Protein AF-A0A9K3L3H9-F1 (afdb_monomer)

InterPro domains:
  IPR005804 Fatty acid desaturase domain [PF00487] (6-100)

pLDDT: mean 76.24, std 20.35, range [29.48, 96.06]

Solvent-accessible surface area (backbone atoms only — not comparable to full-atom values): 11313 Å² total; per-residue (Å²): 134,70,62,64,64,52,50,51,51,51,52,52,52,50,51,53,50,51,52,55,49,47,59,56,49,14,58,31,50,51,64,84,74,80,48,81,93,67,70,60,86,66,92,68,82,86,37,77,63,54,52,54,76,32,29,26,18,49,34,67,33,74,89,47,58,74,57,24,54,81,60,53,36,58,31,45,34,48,44,36,72,78,40,70,85,56,53,50,93,48,34,64,70,48,33,47,70,75,41,60,50,56,51,60,50,46,57,58,67,72,77,64,91,70,89,78,71,74,87,82,61,72,64,45,84,42,58,41,52,45,67,39,50,51,53,15,50,69,71,24,61,64,51,29,70,73,48,78,67,27,47,47,71,53,60,79,87,45,83,62,31,27,65,56,28,40,18,46,48,51,58,55,103,84,45,81,51,73,66,78,79,54,88,79,62,79,74,80,65,95,125

Sequence (191 aa):
MWHHNALFWQLVCGAMMLHILAFGDAFHHTYEAVFPQNYTPGPGNRTAQYEEENTYSNLISISFPRLNLLNLNFGYHNAHHKRPMVPWYRLPSYHDKLYPTSNVIRSKVEGSADSHITLAEYACPQILSLKDIFASWHRHRLRRVLEEDYGEVHPLEAIDRARDFVGTLGASFLTVQQARIDILTWKFMGL

Foldseek 3Di:
DVVVVVVVVVVVVVVVLVVVCQLLQQQFFQDQQADPVRDDPPPDDCDPVVVQLGGAQAQQDLQCNVVCCVNLQVSLPSLCVVPVPDGSVCSVVSSCVVCVQSVVVNVCSVDDPDPPPDPQRPPGQRYDYPVLSVQLCVVQVPVQLPDSGQFAFADPPDDSRCNGRNGHRDPDDPDRPSPPPPVPPPPPPPD

Secondary structure (DSSP, 8-state):
--HHHHHHHHHHHHHHHHHHHHHHHTTSB------GGG-PPPSS---HHHHHHTB-EEES-SSSGGGGGGGTTTT-HHHHHH-TTS-GGGHHHHHHHH-TTHHHHHHHHTT-------S-----TTEEEHHHHHHHHHHTTTHHHH-S----PPPTTSTTTTTT----S---TT--------TT-TTSS--

Structure (mmCIF, N/CA/C/O backbone):
data_AF-A0A9K3L3H9-F1
#
_entry.id   AF-A0A9K3L3H9-F1
#
loop_
_atom_site.group_PDB
_atom_site.id
_atom_site.type_symbol
_atom_site.label_atom_id
_atom_site.label_alt_id
_atom_site.label_comp_id
_atom_site.label_asym_id
_atom_site.label_entity_id
_atom_site.label_seq_id
_atom_site.pdbx_PDB_ins_code
_atom_site.Cartn_x
_atom_site.Cartn_y
_atom_site.Cartn_z
_atom_site.occupancy
_atom_site.B_iso_or_equiv
_atom_site.auth_seq_id
_atom_site.auth_comp_id
_atom_site.auth_asym_id
_atom_site.auth_atom_id
_atom_site.pdbx_PDB_model_num
ATOM 1 N N . MET A 1 1 ? 22.751 -6.304 34.964 1.00 56.22 1 MET A N 1
ATOM 2 C CA . MET A 1 1 ? 22.332 -7.461 34.135 1.00 56.22 1 MET A CA 1
ATOM 3 C C . MET A 1 1 ? 21.034 -7.213 33.343 1.00 56.22 1 MET A C 1
ATOM 5 O O . MET A 1 1 ? 20.512 -8.149 32.772 1.00 56.22 1 MET A O 1
ATOM 9 N N . TRP A 1 2 ? 20.537 -5.977 33.198 1.00 60.53 2 TRP A N 1
ATOM 10 C CA . TRP A 1 2 ? 19.278 -5.694 32.477 1.00 60.53 2 TRP A CA 1
ATOM 11 C C . TRP A 1 2 ? 19.439 -5.490 30.957 1.00 60.53 2 TRP A C 1
ATOM 13 O O . TRP A 1 2 ? 18.457 -5.394 30.230 1.00 60.53 2 TRP A O 1
ATOM 23 N N . HIS A 1 3 ? 20.679 -5.449 30.458 1.00 75.56 3 HIS A N 1
ATOM 24 C CA . HIS A 1 3 ? 20.980 -5.047 29.080 1.00 75.56 3 HIS A CA 1
ATOM 25 C C . HIS A 1 3 ? 20.798 -6.160 28.036 1.00 75.56 3 HIS A C 1
ATOM 27 O O . HIS A 1 3 ? 20.443 -5.855 26.905 1.00 75.56 3 HIS A O 1
ATOM 33 N N . HIS A 1 4 ? 20.988 -7.439 28.387 1.00 84.12 4 HIS A N 1
ATOM 34 C CA . HIS A 1 4 ? 20.842 -8.541 27.421 1.00 84.12 4 HIS A CA 1
ATOM 35 C C . HIS A 1 4 ? 19.371 -8.827 27.089 1.00 84.12 4 HIS A C 1
ATOM 37 O O . HIS A 1 4 ? 19.038 -9.003 25.922 1.00 84.12 4 HIS A O 1
ATOM 43 N N . ASN A 1 5 ? 18.480 -8.778 28.086 1.00 89.31 5 ASN A N 1
ATOM 44 C CA . ASN A 1 5 ? 17.036 -8.907 27.864 1.00 89.31 5 ASN A CA 1
ATOM 45 C C . ASN A 1 5 ? 16.487 -7.726 27.052 1.00 89.31 5 ASN A C 1
ATOM 47 O O . ASN A 1 5 ? 15.695 -7.927 26.137 1.00 89.31 5 ASN A O 1
ATOM 51 N N . ALA A 1 6 ? 16.938 -6.501 27.349 1.00 91.69 6 ALA A N 1
ATOM 52 C CA . ALA A 1 6 ? 16.553 -5.317 26.584 1.00 91.69 6 ALA A CA 1
ATOM 53 C C . ALA A 1 6 ? 17.036 -5.394 25.126 1.00 91.69 6 ALA A C 1
ATOM 55 O O . ALA A 1 6 ? 16.256 -5.135 24.214 1.00 91.69 6 ALA A O 1
ATOM 56 N N . LEU A 1 7 ? 18.289 -5.808 24.897 1.00 93.00 7 LEU A N 1
ATOM 57 C CA . LEU A 1 7 ? 18.829 -6.004 23.551 1.00 93.00 7 LEU A CA 1
ATOM 58 C C . LEU A 1 7 ? 18.054 -7.080 22.784 1.00 93.00 7 LEU A C 1
ATOM 60 O O . LEU A 1 7 ? 17.692 -6.859 21.633 1.00 93.00 7 LEU A O 1
ATOM 64 N N . PHE A 1 8 ? 17.758 -8.215 23.421 1.00 94.31 8 PHE A N 1
ATOM 65 C CA . PHE A 1 8 ? 16.966 -9.279 22.809 1.00 94.31 8 PHE A CA 1
ATOM 66 C C . PHE A 1 8 ? 15.602 -8.762 22.331 1.00 94.31 8 PHE A C 1
ATOM 68 O O . PHE A 1 8 ? 15.268 -8.913 21.157 1.00 94.31 8 PHE A O 1
ATOM 75 N N . TRP A 1 9 ? 14.845 -8.084 23.199 1.00 95.25 9 TRP A N 1
ATOM 76 C CA . TRP A 1 9 ? 13.539 -7.540 22.820 1.00 95.25 9 TRP A CA 1
ATOM 77 C C . TRP A 1 9 ? 13.635 -6.428 21.776 1.00 95.25 9 TRP A C 1
ATOM 79 O O . TRP A 1 9 ? 12.788 -6.363 20.889 1.00 95.25 9 TRP A O 1
ATOM 89 N N . GLN A 1 10 ? 14.683 -5.604 21.814 1.00 95.06 10 GLN A N 1
ATOM 90 C CA . GLN A 1 10 ? 14.935 -4.608 20.774 1.00 95.06 10 GLN A CA 1
ATOM 91 C C . GLN A 1 10 ? 15.147 -5.266 19.402 1.00 95.06 10 GLN A C 1
ATOM 93 O O . GLN A 1 10 ? 14.606 -4.783 18.407 1.00 95.06 10 GLN A O 1
ATOM 98 N N . LEU A 1 11 ? 15.896 -6.371 19.344 1.00 95.38 11 LEU A N 1
ATOM 99 C CA . LEU A 1 11 ? 16.122 -7.124 18.109 1.00 95.38 11 LEU A CA 1
ATOM 100 C C . LEU A 1 11 ? 14.838 -7.794 17.611 1.00 95.38 11 LEU A C 1
ATOM 102 O O . LEU A 1 11 ? 14.547 -7.716 16.421 1.00 95.38 11 LEU A O 1
ATOM 106 N N . VAL A 1 12 ? 14.046 -8.393 18.507 1.00 96.06 12 VAL A N 1
ATOM 107 C CA . VAL A 1 12 ? 12.754 -9.006 18.152 1.00 96.06 12 VAL A CA 1
ATOM 108 C C . VAL A 1 12 ? 11.788 -7.955 17.603 1.00 96.06 12 VAL A C 1
ATOM 110 O O . VAL A 1 12 ? 11.269 -8.123 16.501 1.00 96.06 12 VAL A O 1
ATOM 113 N N . CYS A 1 13 ? 11.589 -6.843 18.316 1.00 94.69 13 CYS A N 1
ATOM 114 C CA . CYS A 1 13 ? 10.715 -5.758 17.869 1.00 94.69 13 CYS A CA 1
ATOM 115 C C . CYS A 1 13 ? 11.215 -5.120 16.569 1.00 94.69 13 CYS A C 1
ATOM 117 O O . CYS A 1 13 ? 10.417 -4.856 15.672 1.00 94.69 13 CYS A O 1
ATOM 119 N N . GLY A 1 14 ? 12.527 -4.904 16.442 1.00 92.94 14 GLY A N 1
ATOM 120 C CA . GLY A 1 14 ? 13.140 -4.380 15.223 1.00 92.94 14 GLY A CA 1
ATOM 121 C C . GLY A 1 14 ? 12.923 -5.307 14.030 1.00 92.94 14 GLY A C 1
ATOM 122 O O . GLY A 1 14 ? 12.485 -4.853 12.976 1.00 92.94 14 GLY A O 1
ATOM 123 N N . ALA A 1 15 ? 13.139 -6.612 14.205 1.00 93.12 15 ALA A N 1
ATOM 124 C CA . ALA A 1 15 ? 12.861 -7.599 13.170 1.00 93.12 15 ALA A CA 1
ATOM 125 C C . ALA A 1 15 ? 11.374 -7.601 12.795 1.00 93.12 15 ALA A C 1
ATOM 127 O O . ALA A 1 15 ? 11.053 -7.508 11.613 1.00 93.12 15 ALA A O 1
ATOM 128 N N . MET A 1 16 ? 10.459 -7.638 13.768 1.00 92.69 16 MET A N 1
ATOM 129 C CA . MET A 1 16 ? 9.016 -7.583 13.503 1.00 92.69 16 MET A CA 1
ATOM 130 C C . MET A 1 16 ? 8.617 -6.316 12.738 1.00 92.69 16 MET A C 1
ATOM 132 O O . MET A 1 16 ? 7.881 -6.402 11.757 1.00 92.69 16 MET A O 1
ATOM 136 N N . MET A 1 17 ? 9.137 -5.155 13.140 1.00 91.00 17 MET A N 1
ATOM 137 C CA . MET A 1 17 ? 8.908 -3.885 12.452 1.00 91.00 17 MET A CA 1
ATOM 138 C C . MET A 1 17 ? 9.378 -3.947 10.996 1.00 91.00 17 MET A C 1
ATOM 140 O O . MET A 1 17 ? 8.618 -3.586 10.102 1.00 91.00 17 MET A O 1
ATOM 144 N N . LEU A 1 18 ? 10.591 -4.452 10.745 1.00 89.69 18 LEU A N 1
ATOM 145 C CA . LEU A 1 18 ? 11.120 -4.604 9.388 1.00 89.69 18 LEU A CA 1
ATOM 146 C C . LEU A 1 18 ? 10.254 -5.535 8.532 1.00 89.69 18 LEU A C 1
ATOM 148 O O . LEU A 1 18 ? 10.032 -5.231 7.367 1.00 89.69 18 LEU A O 1
ATOM 152 N N . HIS A 1 19 ? 9.710 -6.618 9.094 1.00 89.81 19 HIS A N 1
ATOM 153 C CA . HIS A 1 19 ? 8.806 -7.508 8.356 1.00 89.81 19 HIS A CA 1
ATOM 154 C C . HIS A 1 19 ? 7.479 -6.825 8.007 1.00 89.81 19 HIS A C 1
ATOM 156 O O . HIS A 1 19 ? 6.992 -6.979 6.890 1.00 89.81 19 HIS A O 1
ATOM 162 N N . ILE A 1 20 ? 6.903 -6.059 8.939 1.00 90.12 20 ILE A N 1
ATOM 163 C CA . ILE A 1 20 ? 5.653 -5.320 8.705 1.00 90.12 20 ILE A CA 1
ATOM 164 C C . ILE A 1 20 ? 5.857 -4.252 7.622 1.00 90.12 20 ILE A C 1
ATOM 166 O O . ILE A 1 20 ? 5.025 -4.129 6.723 1.00 90.12 20 ILE A O 1
ATOM 170 N N . LEU A 1 21 ? 6.968 -3.510 7.683 1.00 88.38 21 LEU A N 1
ATOM 171 C CA . LEU A 1 21 ? 7.305 -2.493 6.687 1.00 88.38 21 LEU A CA 1
ATOM 172 C C . LEU A 1 21 ? 7.597 -3.118 5.322 1.00 88.38 21 LEU A C 1
ATOM 174 O O . LEU A 1 21 ? 7.015 -2.684 4.336 1.00 88.38 21 LEU A O 1
ATOM 178 N N . ALA A 1 22 ? 8.420 -4.169 5.268 1.00 88.06 22 ALA A N 1
ATOM 179 C CA . ALA A 1 22 ? 8.740 -4.864 4.022 1.00 88.06 22 ALA A CA 1
ATOM 180 C C . ALA A 1 22 ? 7.489 -5.445 3.350 1.00 88.06 22 ALA A C 1
ATOM 182 O O . ALA A 1 22 ? 7.352 -5.364 2.134 1.00 88.06 22 ALA A O 1
ATOM 183 N N . PHE A 1 23 ? 6.559 -5.997 4.135 1.00 91.50 23 PHE A N 1
ATOM 184 C CA . PHE A 1 23 ? 5.279 -6.475 3.621 1.00 91.50 23 PHE A CA 1
ATOM 185 C C . PHE A 1 23 ? 4.442 -5.343 3.014 1.00 91.50 23 PHE A C 1
ATOM 187 O O . PHE A 1 23 ? 3.948 -5.487 1.900 1.00 91.50 23 PHE A O 1
ATOM 194 N N . GLY A 1 24 ? 4.273 -4.226 3.730 1.00 90.62 24 GLY A N 1
ATOM 195 C CA . GLY A 1 24 ? 3.470 -3.102 3.242 1.00 90.62 24 GLY A CA 1
ATOM 196 C C . GLY A 1 24 ? 4.071 -2.448 1.997 1.00 90.62 24 GLY A C 1
ATOM 197 O O . GLY A 1 24 ? 3.353 -2.208 1.027 1.00 90.62 24 GLY A O 1
ATOM 198 N N . ASP A 1 25 ? 5.387 -2.224 2.013 1.00 89.31 25 ASP A N 1
ATOM 199 C CA . ASP A 1 25 ? 6.101 -1.536 0.935 1.00 89.31 25 ASP A CA 1
ATOM 200 C C . ASP A 1 25 ? 6.157 -2.359 -0.354 1.00 89.31 25 ASP A C 1
ATOM 202 O O . ASP A 1 25 ? 6.114 -1.812 -1.455 1.00 89.31 25 ASP A O 1
ATOM 206 N N . ALA A 1 26 ? 6.133 -3.690 -0.229 1.00 90.81 26 ALA A N 1
ATOM 207 C CA . ALA A 1 26 ? 6.091 -4.588 -1.372 1.00 90.81 26 ALA A CA 1
ATOM 208 C C . ALA A 1 26 ? 4.890 -4.356 -2.299 1.00 90.81 26 ALA A C 1
ATOM 210 O O . ALA A 1 26 ? 4.963 -4.718 -3.469 1.00 90.81 26 ALA A O 1
ATOM 211 N N . PHE A 1 27 ? 3.798 -3.777 -1.796 1.00 92.38 27 PHE A N 1
ATOM 212 C CA . PHE A 1 27 ? 2.561 -3.590 -2.553 1.00 92.38 27 PHE A CA 1
ATOM 213 C C . PHE A 1 27 ? 2.198 -2.119 -2.770 1.00 92.38 27 PHE A C 1
ATOM 215 O O . PHE A 1 27 ? 1.047 -1.805 -3.051 1.00 92.38 27 PHE A O 1
ATOM 222 N N . HIS A 1 28 ? 3.131 -1.192 -2.577 1.00 92.31 28 HIS A N 1
ATOM 223 C CA . HIS A 1 28 ? 2.847 0.232 -2.742 1.00 92.31 28 HIS A CA 1
ATOM 224 C C . HIS A 1 28 ? 2.903 0.706 -4.190 1.00 92.31 28 HIS A C 1
ATOM 226 O O . HIS A 1 28 ? 2.235 1.684 -4.526 1.00 92.31 28 HIS A O 1
ATOM 232 N N . HIS A 1 29 ? 3.663 0.014 -5.043 1.00 90.31 29 HIS A N 1
ATOM 233 C CA . HIS A 1 29 ? 3.913 0.450 -6.409 1.00 90.31 29 HIS A CA 1
ATOM 234 C C . HIS A 1 29 ? 3.942 -0.695 -7.416 1.00 90.31 29 HIS A C 1
ATOM 236 O O . HIS A 1 29 ? 4.408 -1.791 -7.112 1.00 90.31 29 HIS A O 1
ATOM 242 N N . THR A 1 30 ? 3.530 -0.377 -8.641 1.00 89.31 30 THR A N 1
ATOM 243 C CA . THR A 1 30 ? 3.672 -1.209 -9.851 1.00 89.31 30 THR A CA 1
ATOM 244 C C . THR A 1 30 ? 4.5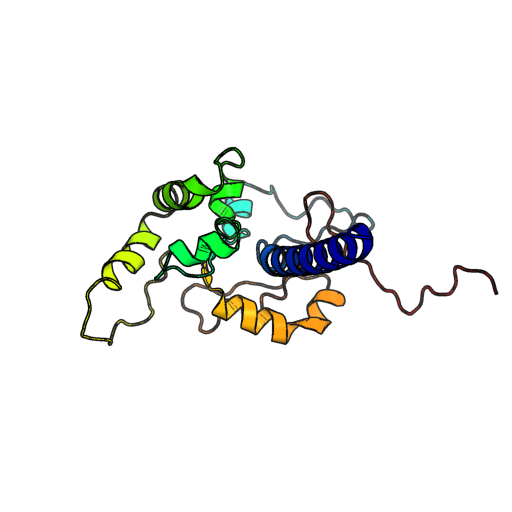92 -0.548 -10.877 1.00 89.31 30 THR A C 1
ATOM 246 O O . THR A 1 30 ? 4.438 -0.725 -12.080 1.00 89.31 30 THR A O 1
ATOM 249 N N . TYR A 1 31 ? 5.536 0.276 -10.412 1.00 84.38 31 TYR A N 1
ATOM 250 C CA . TYR A 1 31 ? 6.494 0.925 -11.300 1.00 84.38 31 TYR A CA 1
ATOM 251 C C . TYR A 1 31 ? 7.361 -0.090 -12.029 1.00 84.38 31 TYR A C 1
ATOM 253 O O . TYR A 1 31 ? 7.772 -1.095 -11.457 1.00 84.38 31 TYR A O 1
ATOM 261 N N . GLU A 1 32 ? 7.726 0.238 -13.262 1.00 76.38 32 GLU A N 1
ATOM 262 C CA . GLU A 1 32 ? 8.712 -0.541 -13.998 1.00 76.38 32 GLU A CA 1
ATOM 263 C C . GLU A 1 32 ? 10.060 -0.536 -13.262 1.00 76.38 32 GLU A C 1
ATOM 265 O O . GLU A 1 32 ? 10.591 0.522 -12.887 1.00 76.38 32 GLU A O 1
ATOM 270 N N . ALA A 1 33 ? 10.624 -1.729 -13.071 1.00 72.38 33 ALA A N 1
ATOM 271 C CA . ALA A 1 33 ? 11.940 -1.902 -12.486 1.00 72.38 33 ALA A CA 1
ATOM 272 C C . ALA A 1 33 ? 13.018 -1.436 -13.475 1.00 72.38 33 ALA A C 1
ATOM 274 O O . ALA A 1 33 ? 13.221 -2.027 -14.532 1.00 72.38 33 ALA A O 1
ATOM 275 N N . VAL A 1 34 ? 13.746 -0.375 -13.122 1.00 66.38 34 VAL A N 1
ATOM 276 C CA . VAL A 1 34 ? 14.880 0.107 -13.920 1.00 66.38 34 VAL A CA 1
ATOM 277 C C . VAL A 1 34 ? 16.174 -0.359 -13.269 1.00 66.38 34 VAL A C 1
ATOM 279 O O . VAL A 1 34 ? 16.574 0.154 -12.222 1.00 66.38 34 VAL A O 1
ATOM 282 N N . PHE A 1 35 ? 16.844 -1.325 -13.896 1.00 65.12 35 PHE A N 1
ATOM 283 C CA . PHE A 1 35 ? 18.121 -1.841 -13.413 1.00 65.12 35 PHE A CA 1
ATOM 284 C C . PHE A 1 35 ? 19.288 -0.990 -13.933 1.00 65.12 35 PHE A C 1
ATOM 286 O O . PHE A 1 35 ? 19.364 -0.734 -15.135 1.00 65.12 35 PHE A O 1
ATOM 293 N N . PRO A 1 36 ? 20.247 -0.591 -13.074 1.00 60.03 36 PRO A N 1
ATOM 294 C CA . PRO A 1 36 ? 21.348 0.296 -13.463 1.00 60.03 36 PRO A CA 1
ATOM 295 C C . PRO A 1 36 ? 22.193 -0.222 -14.631 1.00 60.03 36 PRO A C 1
ATOM 297 O O . PRO A 1 36 ? 22.703 0.567 -15.420 1.00 60.03 36 PRO A O 1
ATOM 300 N N . GLN A 1 37 ? 22.337 -1.546 -14.751 1.00 63.06 37 GLN A N 1
ATOM 301 C CA . GLN A 1 37 ? 23.135 -2.179 -15.807 1.00 63.06 37 GLN A CA 1
ATOM 302 C C . GLN A 1 37 ? 22.500 -2.035 -17.199 1.00 63.06 37 GLN A C 1
ATOM 304 O O . GLN A 1 37 ? 23.219 -2.068 -18.192 1.00 63.06 37 GLN A O 1
ATOM 309 N N . ASN A 1 38 ? 21.182 -1.814 -17.256 1.00 56.16 38 ASN A N 1
ATOM 310 C CA . ASN A 1 38 ? 20.396 -1.627 -18.473 1.00 56.16 38 ASN A CA 1
ATOM 311 C C . ASN A 1 38 ? 19.601 -0.317 -18.397 1.00 56.16 38 ASN A C 1
ATOM 313 O O . ASN A 1 38 ? 18.447 -0.287 -18.816 1.00 56.16 38 ASN A O 1
ATOM 317 N N . TYR A 1 39 ? 20.177 0.752 -17.824 1.00 57.62 39 TYR A N 1
ATOM 318 C CA . TYR A 1 39 ? 19.493 2.043 -17.743 1.00 57.62 39 TYR A CA 1
ATOM 319 C C . TYR A 1 39 ? 19.212 2.579 -19.151 1.00 57.62 39 TYR A C 1
ATOM 321 O O . TYR A 1 39 ? 20.017 3.272 -19.772 1.00 57.62 39 TYR A O 1
ATOM 329 N N . THR A 1 40 ? 18.031 2.258 -19.648 1.00 55.41 40 THR A N 1
ATOM 330 C CA . THR A 1 40 ? 17.333 3.021 -20.661 1.00 55.41 40 THR A CA 1
ATOM 331 C C . THR A 1 40 ? 16.437 3.997 -19.908 1.00 55.41 40 THR A C 1
ATOM 333 O O . THR A 1 40 ? 15.778 3.576 -18.953 1.00 55.41 40 THR A O 1
ATOM 336 N N . PRO A 1 41 ? 16.388 5.289 -20.280 1.00 56.38 41 PRO A N 1
ATOM 337 C CA . PRO A 1 41 ? 15.323 6.163 -19.805 1.00 56.38 41 PRO A CA 1
ATOM 338 C C . PRO A 1 41 ? 13.999 5.419 -20.007 1.00 56.38 41 PRO A C 1
ATOM 340 O O . PRO A 1 41 ? 13.714 5.003 -21.130 1.00 56.38 41 PRO A O 1
ATOM 343 N N . GLY A 1 42 ? 13.273 5.153 -18.916 1.00 55.44 42 GLY A N 1
ATOM 344 C CA . GLY A 1 42 ? 12.031 4.382 -18.971 1.00 55.44 42 GLY A CA 1
ATOM 345 C C . GLY A 1 42 ? 11.056 4.973 -20.003 1.00 55.44 42 GLY A C 1
ATOM 346 O O . GLY A 1 42 ? 11.161 6.158 -20.339 1.00 55.44 42 GLY A O 1
ATOM 347 N N . PRO A 1 43 ? 10.125 4.174 -20.540 1.00 51.84 43 PRO A N 1
ATOM 348 C CA . PRO A 1 43 ? 9.197 4.618 -21.564 1.00 51.84 43 PRO A CA 1
ATOM 349 C C . PRO A 1 43 ? 8.332 5.773 -21.032 1.00 51.84 43 PRO A C 1
ATOM 351 O O . PRO A 1 43 ? 7.521 5.613 -20.126 1.00 51.84 43 PRO A O 1
ATOM 354 N N . GLY A 1 44 ? 8.501 6.955 -21.629 1.00 59.59 44 GLY A N 1
ATOM 355 C CA . GLY A 1 44 ? 7.657 8.128 -21.402 1.00 59.59 44 GLY A CA 1
ATOM 356 C C . GLY A 1 44 ? 7.988 8.975 -20.167 1.00 59.59 44 GLY A C 1
ATOM 357 O O . GLY A 1 44 ? 8.765 8.618 -19.284 1.00 59.59 44 GLY A O 1
ATOM 358 N N . ASN A 1 45 ? 7.378 10.162 -20.116 1.00 62.69 45 ASN A N 1
ATOM 359 C CA . ASN A 1 45 ? 7.453 11.029 -18.946 1.00 62.69 45 ASN A CA 1
ATOM 360 C C . ASN A 1 45 ? 6.735 10.327 -17.785 1.00 62.69 45 ASN A C 1
ATOM 362 O O . ASN A 1 45 ? 5.527 10.115 -17.866 1.00 62.69 45 ASN A O 1
ATOM 366 N N . ARG A 1 46 ? 7.450 10.007 -16.698 1.00 75.75 46 ARG A N 1
ATOM 367 C CA . ARG A 1 46 ? 6.866 9.636 -15.395 1.00 75.75 46 ARG A CA 1
ATOM 368 C C . ARG A 1 46 ? 6.078 10.827 -14.845 1.00 75.75 46 ARG A C 1
ATOM 370 O O . ARG A 1 46 ? 6.579 11.614 -14.047 1.00 75.75 46 ARG A O 1
ATOM 377 N N . THR A 1 47 ? 4.888 11.035 -15.391 1.00 86.12 47 THR A N 1
ATOM 378 C CA . THR A 1 47 ? 4.016 12.153 -15.050 1.00 86.12 47 THR A CA 1
ATOM 379 C C . THR A 1 47 ? 3.391 11.939 -13.677 1.00 86.12 47 THR A C 1
ATOM 381 O O . THR A 1 47 ? 3.365 10.830 -13.148 1.00 86.12 47 THR A O 1
ATOM 384 N N . ALA A 1 48 ? 2.795 12.997 -13.129 1.00 85.88 48 ALA A N 1
ATOM 385 C CA . ALA A 1 48 ? 1.976 12.882 -11.926 1.00 85.88 48 ALA A CA 1
ATOM 386 C C . ALA A 1 48 ? 0.790 11.909 -12.099 1.00 85.88 48 ALA A C 1
ATOM 388 O O . ALA A 1 48 ? 0.335 11.332 -11.120 1.00 85.88 48 ALA A O 1
ATOM 389 N N . GLN A 1 49 ? 0.287 11.729 -13.327 1.00 88.75 49 GLN A N 1
ATOM 390 C CA . GLN A 1 49 ? -0.758 10.747 -13.622 1.00 88.75 49 GLN A CA 1
ATOM 391 C C . GLN A 1 49 ? -0.205 9.319 -13.552 1.00 88.75 49 GLN A C 1
ATOM 393 O O . GLN A 1 49 ? -0.811 8.474 -12.907 1.00 88.75 49 GLN A O 1
ATOM 398 N N . TYR A 1 50 ? 0.971 9.073 -14.138 1.00 87.94 50 TYR A N 1
ATOM 399 C CA . TYR A 1 50 ? 1.638 7.772 -14.047 1.00 87.94 50 TYR A CA 1
ATOM 400 C C . TYR A 1 50 ? 1.923 7.376 -12.591 1.00 87.94 50 TYR A C 1
ATOM 402 O O . TYR A 1 50 ? 1.677 6.235 -12.207 1.00 87.94 50 TYR A O 1
ATOM 410 N N . GLU A 1 51 ? 2.407 8.317 -11.772 1.00 88.88 51 GLU A N 1
ATOM 411 C CA . GLU A 1 51 ? 2.622 8.104 -10.334 1.00 88.88 51 GLU A CA 1
ATOM 412 C C . GLU A 1 51 ? 1.323 7.735 -9.604 1.00 88.88 51 GLU A C 1
ATOM 414 O O . GLU A 1 51 ? 1.311 6.788 -8.822 1.00 88.88 51 GLU A O 1
ATOM 419 N N . GLU A 1 52 ? 0.221 8.426 -9.894 1.00 90.44 52 GLU A N 1
ATOM 420 C CA . GLU A 1 52 ? -1.092 8.151 -9.299 1.00 90.44 52 GLU A CA 1
ATOM 421 C C . GLU A 1 52 ? -1.656 6.779 -9.712 1.00 90.44 52 GLU A C 1
ATOM 423 O O . GLU A 1 52 ? -2.193 6.047 -8.882 1.00 90.44 52 GLU A O 1
ATOM 428 N N . GLU A 1 53 ? -1.524 6.413 -10.988 1.00 89.81 53 GLU A N 1
ATOM 429 C CA . GLU A 1 53 ? -2.013 5.143 -11.542 1.00 89.81 53 GLU A CA 1
ATOM 430 C C . GLU A 1 53 ? -1.211 3.930 -11.049 1.00 89.81 53 GLU A C 1
ATOM 432 O O . GLU A 1 53 ? -1.755 2.833 -10.966 1.00 89.81 53 GLU A O 1
ATOM 437 N N . ASN A 1 54 ? 0.061 4.128 -10.689 1.00 90.44 54 ASN A N 1
ATOM 438 C CA . ASN A 1 54 ? 0.976 3.062 -10.268 1.00 90.44 54 ASN A CA 1
ATOM 439 C C . ASN A 1 54 ? 1.325 3.109 -8.774 1.00 90.44 54 ASN A C 1
ATOM 441 O O . ASN A 1 54 ? 2.288 2.468 -8.352 1.00 90.44 54 ASN A O 1
ATOM 445 N N . THR A 1 55 ? 0.563 3.859 -7.974 1.00 92.44 55 THR A N 1
ATOM 446 C CA . THR A 1 55 ? 0.711 3.930 -6.515 1.00 92.44 55 THR A CA 1
ATOM 447 C C . THR A 1 55 ? -0.577 3.491 -5.833 1.00 92.44 55 THR A C 1
ATOM 449 O O . THR A 1 55 ? -1.663 3.927 -6.216 1.00 92.44 55 THR A O 1
ATOM 452 N N . TYR A 1 56 ? -0.453 2.664 -4.794 1.00 92.94 56 TYR A N 1
ATOM 453 C CA . TYR A 1 56 ? -1.588 2.089 -4.076 1.00 92.94 56 TYR A CA 1
ATOM 454 C C . TYR A 1 56 ? -1.509 2.323 -2.570 1.00 92.94 56 TYR A C 1
ATOM 456 O O . TYR A 1 56 ? -0.453 2.221 -1.946 1.00 92.94 56 TYR A O 1
ATOM 464 N N . SER A 1 57 ? -2.670 2.585 -1.975 1.00 93.12 57 SER A N 1
ATOM 465 C CA . SER A 1 57 ? -2.878 2.708 -0.540 1.00 93.12 57 SER A CA 1
ATOM 466 C C . SER A 1 57 ? -3.340 1.367 0.035 1.00 93.12 57 SER A C 1
ATOM 468 O O . SER A 1 57 ? -4.485 0.947 -0.155 1.00 93.12 57 SER A O 1
ATOM 470 N N . ASN A 1 58 ? -2.440 0.710 0.764 1.00 92.44 58 ASN A N 1
ATOM 471 C CA . ASN A 1 58 ? -2.632 -0.610 1.360 1.00 92.44 58 ASN A CA 1
ATOM 472 C C . ASN A 1 58 ? -3.276 -0.497 2.745 1.00 92.44 58 ASN A C 1
ATOM 474 O O . ASN A 1 58 ? -2.606 -0.578 3.781 1.00 92.44 58 ASN A O 1
ATOM 478 N N . LEU A 1 59 ? -4.588 -0.265 2.777 1.00 91.12 59 LEU A N 1
ATOM 479 C CA . LEU A 1 59 ? -5.309 -0.067 4.032 1.00 91.12 59 LEU A CA 1
ATOM 480 C C . LEU A 1 59 ? -5.558 -1.401 4.749 1.00 91.12 59 LEU A C 1
ATOM 482 O O . LEU A 1 59 ? -6.043 -2.375 4.170 1.00 91.12 59 LEU A O 1
ATOM 486 N N . ILE A 1 60 ? -5.295 -1.414 6.059 1.00 90.44 60 ILE A N 1
ATOM 487 C CA . ILE A 1 60 ? -5.618 -2.537 6.949 1.00 90.44 60 ILE A CA 1
ATOM 488 C C . ILE A 1 60 ? -7.133 -2.739 6.988 1.00 90.44 60 ILE A C 1
ATOM 490 O O . ILE A 1 60 ? -7.623 -3.865 6.917 1.00 90.44 60 ILE A O 1
ATOM 494 N N . SER A 1 61 ? -7.887 -1.645 7.107 1.00 85.81 61 SER A N 1
ATOM 495 C CA . SER A 1 61 ? -9.346 -1.693 7.081 1.00 85.81 61 SER A CA 1
ATOM 496 C C . SER A 1 61 ? -9.956 -0.358 6.679 1.00 85.81 61 SER A C 1
ATOM 498 O O . SER A 1 61 ? -9.574 0.693 7.193 1.00 85.81 61 SER A O 1
ATOM 500 N N . ILE A 1 62 ? -10.959 -0.418 5.806 1.00 79.06 62 ILE A N 1
ATOM 501 C CA . ILE A 1 62 ? -11.799 0.729 5.432 1.00 79.06 62 ILE A CA 1
ATOM 502 C C . ILE A 1 62 ? -12.991 0.832 6.391 1.00 79.06 62 ILE A C 1
ATOM 504 O O . ILE A 1 62 ? -13.322 1.917 6.860 1.00 79.06 62 ILE A O 1
ATOM 508 N N . SER A 1 63 ? -13.595 -0.308 6.741 1.00 79.81 63 SER A N 1
ATOM 509 C CA . SER A 1 63 ? -14.736 -0.394 7.663 1.00 79.81 63 SER A CA 1
ATOM 510 C C . SER A 1 63 ? -14.379 0.018 9.090 1.00 79.81 63 SER A C 1
ATOM 512 O O . SER A 1 63 ? -15.200 0.604 9.786 1.00 79.81 63 SER A O 1
ATOM 514 N N . PHE A 1 64 ? -13.143 -0.248 9.527 1.00 85.19 64 PHE A N 1
ATOM 515 C CA . PHE A 1 64 ? -12.653 0.125 10.853 1.00 85.19 64 PHE A CA 1
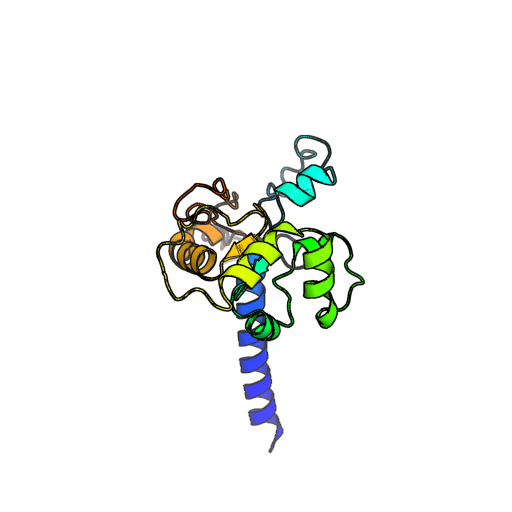ATOM 516 C C . PHE A 1 64 ? -11.366 0.952 10.739 1.00 85.19 64 PHE A C 1
ATOM 518 O O . PHE A 1 64 ? -10.276 0.433 10.998 1.00 85.19 64 PHE A O 1
ATOM 525 N N . PRO A 1 65 ? -11.449 2.257 10.407 1.00 86.06 65 PRO A N 1
ATOM 526 C CA . PRO A 1 65 ? -10.273 3.075 10.111 1.00 86.06 65 PRO A CA 1
ATOM 527 C C . PRO A 1 65 ? -9.227 3.118 11.230 1.00 86.06 65 PRO A C 1
ATOM 529 O O . PRO A 1 65 ? -8.041 3.272 10.951 1.00 86.06 65 PRO A O 1
ATOM 532 N N . ARG A 1 66 ? -9.649 2.933 12.491 1.00 90.06 66 ARG A N 1
ATOM 533 C CA . ARG A 1 66 ? -8.756 2.849 13.658 1.00 90.06 66 ARG A CA 1
ATOM 534 C C . ARG A 1 66 ? -7.749 1.701 13.561 1.00 90.06 66 ARG A C 1
ATOM 536 O O . ARG A 1 66 ? -6.668 1.830 14.119 1.00 90.06 66 ARG A O 1
ATOM 543 N N . LEU A 1 67 ? -8.059 0.619 12.842 1.00 91.25 67 LEU A N 1
ATOM 544 C CA . LEU A 1 67 ? -7.120 -0.489 12.639 1.00 91.25 67 LEU A CA 1
ATOM 545 C C . LEU A 1 67 ? -5.893 -0.068 11.823 1.00 91.25 67 LEU A C 1
ATOM 547 O O . LEU A 1 67 ? -4.823 -0.632 12.019 1.00 91.25 67 LEU A O 1
ATOM 551 N N . ASN A 1 68 ? -5.997 0.969 10.986 1.00 92.88 68 ASN A N 1
ATOM 552 C CA . ASN A 1 68 ? -4.836 1.508 10.271 1.00 92.88 68 ASN A CA 1
ATOM 553 C C . ASN A 1 68 ? -3.813 2.166 11.216 1.00 92.88 68 ASN A C 1
ATOM 555 O O . ASN A 1 68 ? -2.654 2.318 10.851 1.00 92.88 68 ASN A O 1
ATOM 559 N N . LEU A 1 69 ? -4.175 2.486 12.465 1.00 93.94 69 LEU A N 1
ATOM 560 C CA . LEU A 1 69 ? -3.211 2.981 13.455 1.00 93.94 69 LEU A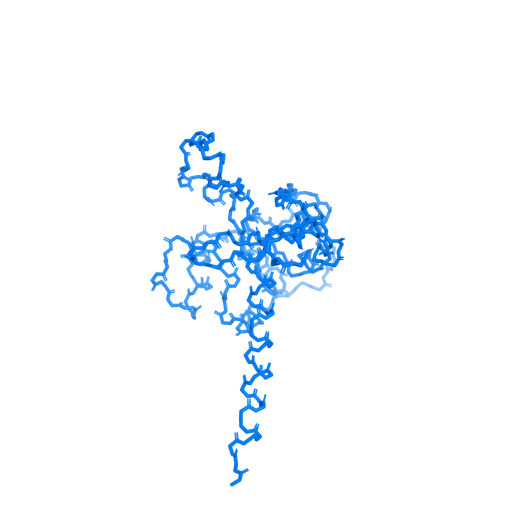 CA 1
ATOM 561 C C . LEU A 1 69 ? -2.174 1.922 13.853 1.00 93.94 69 LEU A C 1
ATOM 563 O O . LEU A 1 69 ? -1.107 2.293 14.336 1.00 93.94 69 LEU A O 1
ATOM 567 N N . LEU A 1 70 ? -2.444 0.631 13.615 1.00 92.00 70 LEU A N 1
ATOM 568 C CA . LEU A 1 70 ? -1.497 -0.457 13.890 1.00 92.00 70 LEU A CA 1
ATOM 569 C C . LEU A 1 70 ? -0.189 -0.314 13.100 1.00 92.00 70 LEU A C 1
ATOM 571 O O . LEU A 1 70 ? 0.852 -0.752 13.579 1.00 92.00 70 LEU A O 1
ATOM 575 N N . ASN A 1 71 ? -0.231 0.326 11.927 1.00 91.94 71 ASN A N 1
ATOM 576 C CA . ASN A 1 71 ? 0.957 0.680 11.149 1.00 91.94 71 ASN A CA 1
ATOM 577 C C . ASN A 1 71 ? 1.167 2.197 11.062 1.00 91.94 71 ASN A C 1
ATOM 579 O O . ASN A 1 71 ? 1.757 2.679 10.101 1.00 91.94 71 ASN A O 1
ATOM 583 N N . LEU A 1 72 ? 0.660 2.958 12.040 1.00 94.06 72 LEU A N 1
ATOM 584 C CA . LEU A 1 72 ? 0.717 4.421 12.044 1.00 94.06 72 LEU A CA 1
ATOM 585 C C . LEU A 1 72 ? 0.174 5.026 10.740 1.00 94.06 72 LEU A C 1
ATOM 587 O O . LEU A 1 72 ? 0.745 5.976 10.227 1.00 94.06 72 LEU A O 1
ATOM 591 N N . ASN A 1 73 ? -0.907 4.483 10.174 1.00 94.88 73 ASN A N 1
ATOM 592 C CA . ASN A 1 73 ? -1.484 4.939 8.905 1.00 94.88 73 ASN A CA 1
ATOM 593 C C . ASN A 1 73 ? -0.506 4.906 7.710 1.00 94.88 73 ASN A C 1
ATOM 595 O O . ASN A 1 73 ? -0.745 5.597 6.720 1.00 94.88 73 ASN A O 1
ATOM 599 N N . PHE A 1 74 ? 0.560 4.102 7.769 1.00 92.69 74 PHE A N 1
ATOM 600 C CA . PHE A 1 74 ? 1.530 3.940 6.680 1.00 92.69 74 PHE A CA 1
ATOM 601 C C . PHE A 1 74 ? 0.861 3.537 5.360 1.00 92.69 74 PHE A C 1
ATOM 603 O O . PHE A 1 74 ? 1.245 4.017 4.303 1.00 92.69 74 PHE A O 1
ATOM 610 N N . GLY A 1 75 ? -0.212 2.743 5.435 1.00 92.94 75 GLY A N 1
ATOM 611 C CA . GLY A 1 75 ? -0.963 2.298 4.260 1.00 92.94 75 GLY A CA 1
ATOM 612 C C . GLY A 1 75 ? -1.660 3.410 3.464 1.00 92.94 75 GLY A C 1
ATOM 613 O O . GLY A 1 75 ? -2.103 3.150 2.354 1.00 92.94 75 GLY A O 1
ATOM 614 N N . TYR A 1 76 ? -1.770 4.644 3.972 1.00 93.94 76 TYR A N 1
ATOM 615 C CA . TYR A 1 76 ? -2.307 5.787 3.212 1.00 93.94 76 TYR A CA 1
ATOM 616 C C . TYR A 1 76 ? -1.255 6.363 2.247 1.00 93.94 76 TYR A C 1
ATOM 618 O O . TYR A 1 76 ? -0.919 7.551 2.289 1.00 93.94 76 TYR A O 1
ATOM 626 N N . HIS A 1 77 ? -0.716 5.504 1.387 1.00 94.38 77 HIS A N 1
ATOM 627 C CA . HIS A 1 77 ? 0.514 5.762 0.649 1.00 94.38 77 HIS A CA 1
ATOM 628 C C . HIS A 1 77 ? 0.352 6.779 -0.482 1.00 94.38 77 HIS A C 1
ATOM 630 O O . HIS A 1 77 ? 1.180 7.675 -0.611 1.00 94.38 77 HIS A O 1
ATOM 636 N N . ASN A 1 78 ? -0.763 6.763 -1.223 1.00 93.62 78 ASN A N 1
ATOM 637 C CA . ASN A 1 78 ? -1.027 7.802 -2.231 1.00 93.62 78 ASN A CA 1
ATOM 638 C C . ASN A 1 78 ? -1.126 9.193 -1.593 1.00 93.62 78 ASN A C 1
ATOM 640 O O . ASN A 1 78 ? -0.571 10.171 -2.093 1.00 93.62 78 ASN A O 1
ATOM 644 N N . ALA A 1 79 ? -1.811 9.287 -0.448 1.00 94.06 79 ALA A N 1
ATOM 645 C CA . ALA A 1 79 ? -1.929 10.541 0.289 1.00 94.06 79 ALA A CA 1
ATOM 646 C C . ALA A 1 79 ? -0.559 11.013 0.803 1.00 94.06 79 ALA A C 1
ATOM 648 O O . ALA A 1 79 ? -0.276 12.213 0.790 1.00 94.06 79 ALA A O 1
ATOM 649 N N . HIS A 1 80 ? 0.305 10.080 1.210 1.00 94.62 80 HIS A N 1
ATOM 650 C CA . HIS A 1 80 ? 1.687 10.379 1.562 1.00 94.62 80 HIS A CA 1
ATOM 651 C C . HIS A 1 80 ? 2.489 10.886 0.353 1.00 94.62 80 HIS A C 1
ATOM 653 O O . HIS A 1 80 ? 3.066 11.965 0.450 1.00 94.62 80 HIS A O 1
ATOM 659 N N . HIS A 1 81 ? 2.449 10.204 -0.796 1.00 93.00 81 HIS A N 1
ATOM 660 C CA . HIS A 1 81 ? 3.100 10.643 -2.039 1.00 93.00 81 HIS A CA 1
ATOM 661 C C . HIS A 1 81 ? 2.668 12.050 -2.460 1.00 93.00 81 HIS A C 1
ATOM 663 O O . HIS A 1 81 ? 3.499 12.901 -2.778 1.00 93.00 81 HIS A O 1
ATOM 669 N N . LYS A 1 82 ? 1.365 12.347 -2.374 1.00 93.56 82 LYS A N 1
ATOM 670 C CA . LYS A 1 82 ? 0.839 13.663 -2.754 1.00 93.56 82 LYS A CA 1
ATOM 671 C C . LYS A 1 82 ? 1.342 14.788 -1.853 1.00 93.56 82 LYS A C 1
ATOM 673 O O . LYS A 1 82 ? 1.513 15.921 -2.310 1.00 93.56 82 LYS A O 1
ATOM 678 N N . ARG A 1 83 ? 1.542 14.506 -0.562 1.00 93.88 83 ARG A N 1
ATOM 679 C CA . ARG A 1 83 ? 2.054 15.485 0.401 1.00 93.88 83 ARG A CA 1
ATOM 680 C C . ARG A 1 83 ? 2.812 14.801 1.551 1.00 93.88 83 ARG A C 1
ATOM 682 O O . ARG A 1 83 ? 2.248 14.654 2.640 1.00 93.88 83 ARG A O 1
ATOM 689 N N . PRO A 1 84 ? 4.117 14.512 1.381 1.00 92.62 84 PRO A N 1
ATOM 690 C CA . PRO A 1 84 ? 4.903 13.737 2.354 1.00 92.62 84 PRO A CA 1
ATOM 691 C C . PRO A 1 84 ? 5.040 14.406 3.727 1.00 92.62 84 PRO A C 1
ATOM 693 O O . PRO A 1 84 ? 5.268 13.752 4.738 1.00 92.62 84 PRO A O 1
ATOM 696 N N . MET A 1 85 ? 4.852 15.729 3.769 1.00 95.38 85 MET A N 1
ATOM 697 C CA . MET A 1 85 ? 4.892 16.547 4.985 1.00 95.38 85 MET A CA 1
ATOM 698 C C . MET A 1 85 ? 3.632 16.415 5.859 1.00 95.38 85 MET A C 1
ATOM 700 O O . MET A 1 85 ? 3.586 16.982 6.953 1.00 95.38 85 MET A O 1
ATOM 704 N N . VAL A 1 86 ? 2.573 15.742 5.387 1.00 94.25 86 VAL A N 1
ATOM 705 C CA . VAL A 1 86 ? 1.385 15.481 6.211 1.00 94.25 86 VAL A CA 1
ATOM 706 C C . VAL A 1 86 ? 1.760 14.452 7.274 1.00 94.25 86 VAL A C 1
ATOM 708 O O . VAL A 1 86 ? 2.173 13.346 6.930 1.00 94.25 86 VAL A O 1
ATOM 711 N N . PRO A 1 87 ? 1.605 14.771 8.571 1.00 95.50 87 PRO A N 1
ATOM 712 C CA . PRO A 1 87 ? 1.927 13.810 9.606 1.00 95.50 87 PRO A CA 1
ATOM 713 C C . PRO A 1 87 ? 0.941 12.641 9.564 1.00 95.50 87 PRO A C 1
ATOM 715 O O . PRO A 1 87 ? -0.241 12.814 9.259 1.00 95.50 87 PRO A O 1
ATOM 718 N N . TRP A 1 88 ? 1.423 11.464 9.946 1.00 94.88 88 TRP A N 1
ATOM 719 C CA . TRP A 1 88 ? 0.712 10.194 9.817 1.00 94.88 88 TRP A CA 1
ATOM 720 C C . TRP A 1 88 ? -0.715 10.184 10.396 1.00 94.88 88 TRP A C 1
ATOM 722 O O . TRP A 1 88 ? -1.636 9.609 9.817 1.00 94.88 88 TRP A O 1
ATOM 732 N N . TYR A 1 89 ? -0.952 10.887 11.506 1.00 94.94 89 TYR A N 1
ATOM 733 C CA . TYR A 1 89 ? -2.271 10.962 12.147 1.00 94.94 89 TYR A CA 1
ATOM 734 C C . TYR A 1 89 ? -3.291 11.811 11.362 1.00 94.94 89 TYR A C 1
ATOM 736 O O . TYR A 1 89 ? -4.486 11.736 11.639 1.00 94.94 89 TYR A O 1
ATOM 744 N N . ARG A 1 90 ? -2.843 12.613 10.383 1.00 95.88 90 ARG A N 1
ATOM 745 C CA . ARG A 1 90 ? -3.694 13.420 9.486 1.00 95.88 90 ARG A CA 1
ATOM 746 C C . ARG A 1 90 ? -3.865 12.813 8.096 1.00 95.88 90 ARG A C 1
ATOM 748 O O . ARG A 1 90 ? -4.682 13.330 7.334 1.00 95.88 90 ARG A O 1
ATOM 755 N N . LEU A 1 91 ? -3.132 11.748 7.766 1.00 95.06 91 LEU A N 1
ATOM 756 C CA . LEU A 1 91 ? -3.245 11.079 6.469 1.00 95.06 91 LEU A CA 1
ATOM 757 C C . LEU A 1 91 ? -4.673 10.617 6.147 1.00 95.06 91 LEU A C 1
ATOM 759 O O . LEU A 1 91 ? -5.091 10.890 5.027 1.00 95.06 91 LEU A O 1
ATOM 763 N N . PRO A 1 92 ? -5.470 10.053 7.082 1.00 92.94 92 PRO A N 1
ATOM 764 C CA . PRO A 1 92 ? -6.850 9.668 6.778 1.00 92.94 92 PRO A CA 1
ATOM 765 C C . PRO A 1 92 ? -7.693 10.860 6.311 1.00 92.94 92 PRO A C 1
ATOM 767 O O . PRO A 1 92 ? -8.244 10.853 5.220 1.00 92.94 92 PRO A O 1
ATOM 770 N N . SER A 1 93 ? -7.684 11.961 7.068 1.00 92.38 93 SER A N 1
ATOM 771 C CA . SER A 1 93 ? -8.438 13.167 6.702 1.00 92.38 93 SER A CA 1
ATOM 772 C C . SER A 1 93 ? -7.931 13.846 5.428 1.00 92.38 93 SER A C 1
ATOM 774 O O . SER A 1 93 ? -8.655 14.640 4.833 1.00 92.38 93 SER A O 1
ATOM 776 N N . TYR A 1 94 ? -6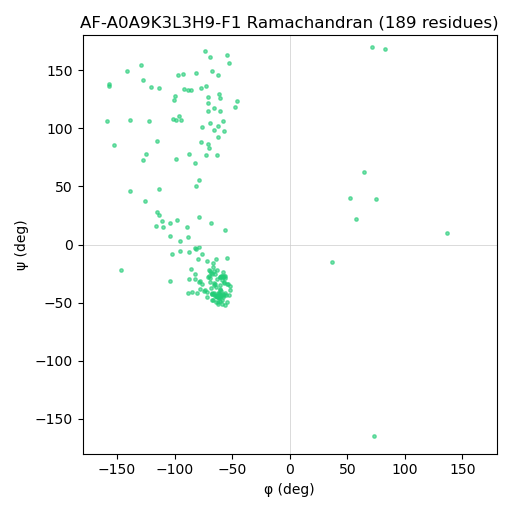.672 13.625 5.042 1.00 94.25 94 TYR A N 1
ATOM 777 C CA . TYR A 1 94 ? -6.143 14.112 3.771 1.00 94.25 94 TYR A CA 1
ATOM 778 C C . TYR A 1 94 ? -6.543 13.194 2.613 1.00 94.25 94 TYR A C 1
ATOM 780 O O . TYR A 1 94 ? -6.986 13.690 1.582 1.00 94.25 94 TYR A O 1
ATOM 788 N N . HIS A 1 95 ? -6.477 11.880 2.814 1.00 91.88 95 HIS A N 1
ATOM 789 C CA . HIS A 1 95 ? -6.963 10.876 1.877 1.00 91.88 95 HIS A CA 1
ATOM 790 C C . HIS A 1 95 ? -8.448 11.080 1.561 1.00 91.88 95 HIS A C 1
ATOM 792 O O . HIS A 1 95 ? -8.807 11.115 0.392 1.00 91.88 95 HIS A O 1
ATOM 798 N N . ASP A 1 96 ? -9.286 11.351 2.563 1.00 88.88 96 ASP A N 1
ATOM 799 C CA . ASP A 1 96 ? -10.720 11.613 2.367 1.00 88.88 96 ASP A CA 1
ATOM 800 C C . ASP A 1 96 ? -10.985 12.839 1.471 1.00 88.88 96 ASP A C 1
ATOM 802 O O . ASP A 1 96 ? -12.007 12.906 0.789 1.00 88.88 96 ASP A O 1
ATOM 806 N N . LYS A 1 97 ? -10.064 13.816 1.452 1.00 91.19 97 LYS A N 1
ATOM 807 C CA . LYS A 1 97 ? -10.135 14.991 0.563 1.00 91.19 97 LYS A CA 1
ATOM 808 C C . LYS A 1 97 ? -9.685 14.670 -0.859 1.00 91.19 97 LYS A C 1
ATOM 810 O O . LYS A 1 97 ? -10.169 15.308 -1.788 1.00 91.19 97 LYS A O 1
ATOM 815 N N . LEU A 1 98 ? -8.739 13.744 -1.014 1.00 88.50 98 LEU A N 1
ATOM 816 C CA . LEU A 1 98 ? -8.231 13.299 -2.313 1.00 88.50 98 LEU A CA 1
ATOM 817 C C . LEU A 1 98 ? -9.197 12.322 -2.991 1.00 88.50 98 LEU A C 1
ATOM 819 O O . LEU A 1 98 ? -9.410 12.419 -4.195 1.00 88.50 98 LEU A O 1
ATOM 823 N N . TYR A 1 99 ? -9.826 11.442 -2.209 1.00 85.31 99 TYR A N 1
ATOM 824 C CA . TYR A 1 99 ? -10.720 10.388 -2.686 1.00 85.31 99 TYR A CA 1
ATOM 825 C C . TYR A 1 99 ? -12.066 10.434 -1.947 1.00 85.31 99 TYR A C 1
ATOM 827 O O . TYR A 1 99 ? -12.353 9.567 -1.124 1.00 85.31 99 TYR A O 1
ATOM 835 N N . PRO A 1 100 ? -12.941 11.417 -2.225 1.00 74.50 100 PRO A N 1
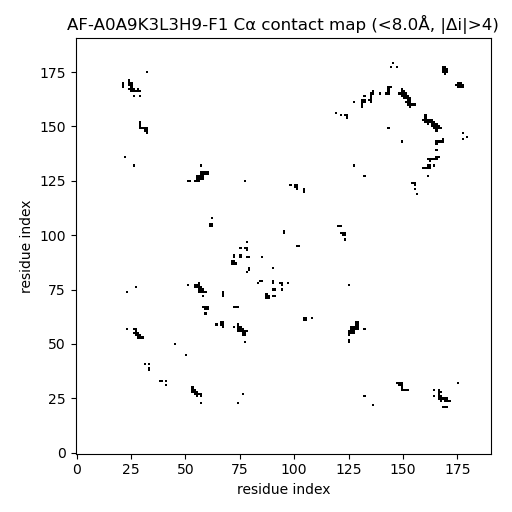ATOM 836 C CA . PRO A 1 100 ? -14.218 11.548 -1.520 1.00 74.50 100 PRO A CA 1
ATOM 837 C C . PRO A 1 100 ? -15.119 10.310 -1.629 1.00 74.50 100 PRO A C 1
ATOM 839 O O . PRO A 1 100 ? -15.912 10.041 -0.728 1.00 74.50 100 PRO A O 1
ATOM 842 N N . THR A 1 101 ? -14.985 9.541 -2.710 1.00 65.62 101 THR A N 1
ATOM 843 C CA . THR A 1 101 ? -15.770 8.337 -2.995 1.00 65.62 101 THR A CA 1
ATOM 844 C C . THR A 1 101 ? -15.451 7.157 -2.070 1.00 65.62 101 THR A C 1
ATOM 846 O O . THR A 1 101 ? -16.322 6.316 -1.854 1.00 65.62 101 THR A O 1
ATOM 849 N N . SER A 1 102 ? -14.271 7.113 -1.436 1.00 60.72 102 SER A N 1
ATOM 850 C CA . SER A 1 102 ? -13.951 6.088 -0.428 1.00 60.72 102 SER A CA 1
ATOM 851 C C . SER A 1 102 ? -14.797 6.241 0.849 1.00 60.72 102 SER A C 1
ATOM 853 O O . SER A 1 102 ? -15.098 5.254 1.524 1.00 60.72 102 SER A O 1
ATOM 855 N N . ASN A 1 103 ? -15.278 7.457 1.142 1.00 52.72 103 ASN A N 1
ATOM 856 C CA . ASN A 1 103 ? -16.126 7.748 2.303 1.00 52.72 103 ASN A CA 1
ATOM 857 C C . ASN A 1 103 ? -17.546 7.178 2.188 1.00 52.72 103 ASN A C 1
ATOM 859 O O . ASN A 1 103 ? -18.165 6.878 3.209 1.00 52.72 103 ASN A O 1
ATOM 863 N N . VAL A 1 104 ? -18.067 7.008 0.968 1.00 49.31 104 VAL A N 1
ATOM 864 C CA . VAL A 1 104 ? -19.418 6.462 0.726 1.00 49.31 104 VAL A CA 1
ATOM 865 C C . VAL A 1 104 ? -19.525 5.014 1.225 1.00 49.31 104 VAL A C 1
ATOM 867 O O . VAL A 1 104 ? -20.574 4.580 1.696 1.00 49.31 104 VAL A O 1
ATOM 870 N N . ILE A 1 105 ? -18.414 4.276 1.201 1.00 53.41 105 ILE A N 1
ATOM 871 C CA . ILE A 1 105 ? -18.326 2.912 1.735 1.00 53.41 105 ILE A CA 1
ATOM 872 C C . ILE A 1 105 ? -18.365 2.933 3.267 1.00 53.41 105 ILE A C 1
ATOM 874 O O . ILE A 1 105 ? -19.050 2.118 3.882 1.00 53.41 105 ILE A O 1
ATOM 878 N N . ARG A 1 106 ? -17.669 3.892 3.895 1.00 49.75 106 ARG A N 1
ATOM 879 C CA . ARG A 1 106 ? -17.620 4.040 5.357 1.00 49.75 106 ARG A CA 1
ATOM 880 C C . ARG A 1 106 ? -19.007 4.299 5.952 1.00 49.75 106 ARG A C 1
ATOM 882 O O . ARG A 1 106 ? -19.322 3.730 6.992 1.00 49.75 106 ARG A O 1
ATOM 889 N N . SER A 1 107 ? -19.839 5.102 5.285 1.00 47.84 107 SER A N 1
ATOM 890 C CA . SER A 1 107 ? -21.190 5.424 5.764 1.00 47.84 107 SER A CA 1
ATOM 891 C C . SER A 1 107 ? -22.208 4.297 5.555 1.00 47.84 107 SER A C 1
ATOM 893 O O . SER A 1 107 ? -23.060 4.102 6.415 1.00 47.84 107 SER A O 1
ATOM 895 N N . LYS A 1 108 ? -22.116 3.509 4.471 1.00 49.66 108 LYS A N 1
ATOM 896 C CA . LYS A 1 108 ? -23.012 2.353 4.248 1.00 49.66 108 LYS A CA 1
ATOM 897 C C . LYS A 1 108 ? -22.778 1.203 5.249 1.00 49.66 108 LYS A C 1
ATOM 899 O O . LYS A 1 108 ? -23.696 0.422 5.490 1.00 49.66 108 LYS A O 1
ATOM 904 N N . VAL A 1 109 ? -21.582 1.095 5.842 1.00 51.97 109 VAL A N 1
ATOM 905 C CA . VAL A 1 109 ? -21.249 0.066 6.853 1.00 51.97 109 VAL A CA 1
ATOM 906 C C . VAL A 1 109 ? -21.818 0.404 8.239 1.00 51.97 109 VAL A C 1
ATOM 908 O O . VAL A 1 109 ? -22.206 -0.496 8.983 1.00 51.97 109 VAL A O 1
ATOM 911 N N . GLU A 1 110 ? -21.930 1.686 8.588 1.00 43.97 110 GLU A N 1
ATOM 912 C CA . GLU A 1 110 ? -22.526 2.139 9.849 1.00 43.97 110 GLU A CA 1
ATOM 913 C C . GLU A 1 110 ? -24.067 2.184 9.740 1.00 43.97 110 GLU A C 1
ATOM 915 O O . GLU A 1 110 ? -24.668 3.253 9.719 1.00 43.97 110 GLU A O 1
ATOM 920 N 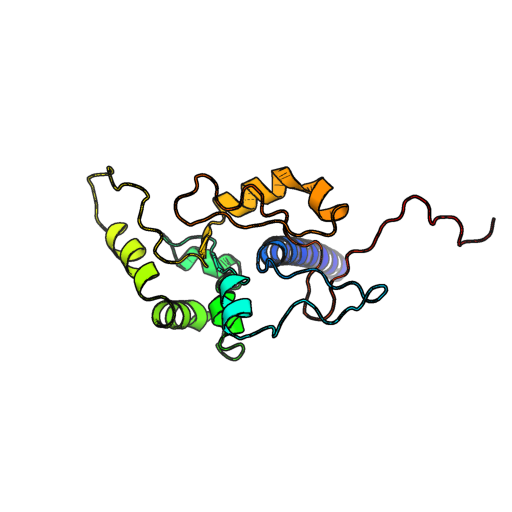N . GLY A 1 111 ? -24.725 1.015 9.667 1.00 48.03 111 GLY A N 1
ATOM 921 C CA . GLY A 1 111 ? -26.177 0.917 9.915 1.00 48.03 111 GLY A CA 1
ATOM 922 C C . GLY A 1 111 ? -27.037 0.060 8.978 1.00 48.03 111 GLY A C 1
ATOM 923 O O . GLY A 1 111 ? -28.258 0.130 9.090 1.00 48.03 111 GLY A O 1
ATOM 924 N N . SER A 1 112 ? -26.479 -0.749 8.072 1.00 44.38 112 SER A N 1
ATOM 925 C CA . SER A 1 112 ? -27.300 -1.577 7.170 1.00 44.38 112 SER A CA 1
ATOM 926 C C . SER A 1 112 ? -27.487 -3.009 7.694 1.00 44.38 112 SER A C 1
ATOM 928 O O . SER A 1 112 ? -26.542 -3.795 7.726 1.00 44.38 112 SER A O 1
ATOM 930 N N . ALA A 1 113 ? -28.717 -3.337 8.109 1.00 49.41 113 ALA A N 1
ATOM 931 C CA . ALA A 1 113 ? -29.144 -4.674 8.541 1.00 49.41 113 ALA A CA 1
ATOM 932 C C . ALA A 1 113 ? -29.506 -5.622 7.373 1.00 49.41 113 ALA A C 1
ATOM 934 O O . ALA A 1 113 ? -29.755 -6.800 7.612 1.00 49.41 113 ALA A O 1
ATOM 935 N N . ASP A 1 114 ? -29.465 -5.140 6.125 1.00 41.91 114 ASP A N 1
ATOM 936 C CA . ASP A 1 114 ? -29.860 -5.895 4.931 1.00 41.91 114 ASP A CA 1
ATOM 937 C C . ASP A 1 114 ? -28.645 -6.111 4.011 1.00 41.91 114 ASP A C 1
ATOM 939 O O . ASP A 1 114 ? -28.312 -5.317 3.130 1.00 41.91 114 ASP A O 1
ATOM 943 N N . SER A 1 115 ? -27.934 -7.211 4.253 1.00 44.97 115 SER A N 1
ATOM 944 C CA . SER A 1 115 ? -26.623 -7.550 3.686 1.00 44.97 115 SER A CA 1
ATOM 945 C C . SER A 1 115 ? -26.668 -8.162 2.277 1.00 44.97 115 SER A C 1
ATOM 947 O O . SER A 1 115 ? -25.998 -9.153 1.989 1.00 44.97 115 SER A O 1
ATOM 949 N N . HIS A 1 116 ? -27.380 -7.516 1.354 1.00 40.72 116 HIS A N 1
ATOM 950 C CA . HIS A 1 116 ? -27.202 -7.730 -0.089 1.00 40.72 116 HIS A CA 1
ATOM 951 C C . HIS A 1 116 ? -26.639 -6.471 -0.758 1.00 40.72 116 HIS A C 1
ATOM 953 O O . HIS A 1 116 ? -27.124 -6.008 -1.786 1.00 40.72 116 HIS A O 1
ATOM 959 N N . ILE A 1 117 ? -25.584 -5.904 -0.167 1.00 44.91 117 ILE A N 1
ATOM 960 C CA . ILE A 1 117 ? -24.776 -4.881 -0.830 1.00 44.91 117 ILE A CA 1
ATOM 961 C C . ILE A 1 117 ? -23.895 -5.615 -1.839 1.00 44.91 117 ILE A C 1
ATOM 963 O O . ILE A 1 117 ? -22.901 -6.248 -1.486 1.00 44.91 117 ILE A O 1
ATOM 967 N N . THR A 1 118 ? -24.290 -5.562 -3.109 1.00 37.09 118 THR A N 1
ATOM 968 C CA . THR A 1 118 ? -23.414 -5.874 -4.238 1.00 37.09 118 THR A CA 1
ATOM 969 C C . THR A 1 118 ? -22.073 -5.173 -4.027 1.00 37.09 118 THR A C 1
ATOM 971 O O . THR A 1 118 ? -22.034 -3.956 -3.869 1.00 37.09 118 THR A O 1
ATOM 974 N N . LEU A 1 119 ? -20.991 -5.953 -4.031 1.00 43.41 119 LEU A N 1
ATOM 975 C CA . LEU A 1 119 ? -19.574 -5.597 -3.831 1.00 43.41 119 LEU A CA 1
ATOM 976 C C . LEU A 1 119 ? -19.017 -4.523 -4.801 1.00 43.41 119 LEU A C 1
ATOM 978 O O . LEU A 1 119 ? -17.810 -4.335 -4.895 1.00 43.41 119 LEU A O 1
ATOM 982 N N . ALA A 1 120 ? -19.880 -3.836 -5.544 1.00 37.22 120 ALA A N 1
ATOM 983 C CA . ALA A 1 120 ? -19.580 -3.105 -6.765 1.00 37.22 120 ALA A CA 1
ATOM 984 C C . ALA A 1 120 ? -19.157 -1.641 -6.564 1.00 37.22 120 ALA A C 1
ATOM 986 O O . ALA A 1 120 ? -19.168 -0.882 -7.523 1.00 37.22 120 ALA A O 1
ATOM 987 N N . GLU A 1 121 ? -18.796 -1.198 -5.359 1.00 44.22 121 GLU A N 1
ATOM 988 C CA . GLU A 1 121 ? -18.498 0.227 -5.162 1.00 44.22 121 GLU A CA 1
ATOM 989 C C . GLU A 1 121 ? -17.285 0.473 -4.262 1.00 44.22 121 GLU A C 1
ATOM 991 O O . GLU A 1 121 ? -17.299 1.333 -3.389 1.00 44.22 121 GLU A O 1
ATOM 996 N N . TYR A 1 122 ? -16.188 -0.251 -4.501 1.00 50.69 122 TYR A N 1
ATOM 997 C CA . TYR A 1 122 ? -14.859 0.278 -4.184 1.00 50.69 122 TYR A CA 1
ATOM 998 C C . TYR A 1 122 ? -14.543 1.405 -5.172 1.00 50.69 122 TYR A C 1
ATOM 1000 O O . TYR A 1 122 ? -13.904 1.193 -6.189 1.00 50.69 122 TYR A O 1
ATOM 1008 N N . ALA A 1 123 ? -15.021 2.618 -4.918 1.00 63.41 123 ALA A N 1
ATOM 1009 C CA . ALA A 1 123 ? -14.940 3.712 -5.889 1.00 63.41 123 ALA A CA 1
ATOM 1010 C C . ALA A 1 123 ? -13.555 4.407 -5.969 1.00 63.41 123 ALA A C 1
ATOM 1012 O O . ALA A 1 123 ? -13.471 5.571 -6.362 1.00 63.41 123 ALA A O 1
ATOM 1013 N N . CYS A 1 124 ? -12.471 3.720 -5.582 1.00 78.19 124 CYS A N 1
ATOM 1014 C CA . CYS A 1 124 ? -11.095 4.205 -5.715 1.00 78.19 124 CYS A CA 1
ATOM 1015 C C . CYS A 1 124 ? -10.158 3.067 -6.177 1.00 78.19 124 CYS A C 1
ATOM 1017 O O . CYS A 1 124 ? -9.850 2.180 -5.373 1.00 78.19 124 CYS A O 1
ATOM 1019 N N . PRO A 1 125 ? -9.691 3.077 -7.443 1.00 86.06 125 PRO A N 1
ATOM 1020 C CA . PRO A 1 125 ? -8.779 2.060 -7.982 1.00 86.06 125 PRO A CA 1
ATOM 1021 C C . PRO A 1 125 ? -7.478 1.910 -7.186 1.00 86.06 125 PRO A C 1
ATOM 1023 O O . PRO A 1 125 ? -6.927 0.808 -7.124 1.00 8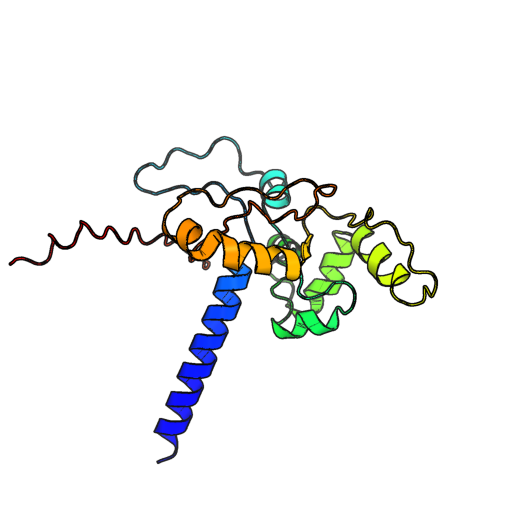6.06 125 PRO A O 1
ATOM 1026 N N . GLN A 1 126 ? -7.038 3.001 -6.552 1.00 89.06 126 GLN A N 1
ATOM 1027 C CA . GLN A 1 126 ? -5.794 3.125 -5.794 1.00 89.06 126 GLN A CA 1
ATOM 1028 C C . GLN A 1 126 ? -5.857 2.515 -4.384 1.00 89.06 126 GLN A C 1
ATOM 1030 O O . GLN A 1 126 ? -4.858 2.545 -3.675 1.00 89.06 126 GLN A O 1
ATOM 1035 N N . ILE A 1 127 ? -6.989 1.965 -3.930 1.00 89.50 127 ILE A N 1
ATOM 1036 C CA . ILE A 1 127 ? -7.064 1.293 -2.622 1.00 89.50 127 ILE A CA 1
ATOM 1037 C C . ILE A 1 127 ? -6.980 -0.223 -2.807 1.00 89.50 127 ILE A C 1
ATOM 1039 O O . ILE A 1 127 ? -7.775 -0.815 -3.541 1.00 89.50 127 ILE A O 1
ATOM 1043 N N . LEU A 1 128 ? -6.057 -0.852 -2.076 1.00 89.31 128 LEU A N 1
ATOM 1044 C CA . LEU A 1 128 ? -5.947 -2.305 -1.958 1.00 89.31 128 LEU A CA 1
ATOM 1045 C C . LEU A 1 128 ? -6.262 -2.738 -0.529 1.00 89.31 128 LEU A C 1
ATOM 1047 O O . LEU A 1 128 ? -5.794 -2.139 0.443 1.00 89.31 128 LEU A O 1
ATOM 1051 N N . SER A 1 129 ? -7.073 -3.788 -0.395 1.00 83.56 129 SER A N 1
ATOM 1052 C CA . SER A 1 129 ? -7.407 -4.332 0.917 1.00 83.56 129 SER A CA 1
ATOM 1053 C C . SER A 1 129 ? -6.295 -5.249 1.421 1.00 83.56 129 SER A C 1
ATOM 1055 O O . SER A 1 129 ? -5.678 -5.984 0.648 1.00 83.56 129 SER A O 1
ATOM 1057 N N . LEU A 1 130 ? -6.092 -5.276 2.742 1.00 87.75 130 LEU A N 1
ATOM 1058 C CA . LEU A 1 130 ? -5.135 -6.187 3.375 1.00 87.75 130 LEU A CA 1
ATOM 1059 C C . LEU A 1 130 ? -5.363 -7.658 2.987 1.00 87.75 130 LEU A C 1
ATOM 1061 O O . LEU A 1 130 ? -4.408 -8.418 2.863 1.00 87.75 130 LEU A O 1
ATOM 1065 N N . LYS A 1 131 ? -6.623 -8.059 2.779 1.00 84.88 131 LYS A N 1
ATOM 1066 C CA . LYS A 1 131 ? -6.978 -9.428 2.392 1.00 84.88 131 LYS A CA 1
ATOM 1067 C C . LYS A 1 131 ? -6.391 -9.794 1.026 1.00 84.88 131 LYS A C 1
ATOM 1069 O O . LYS A 1 131 ? -5.827 -10.880 0.895 1.00 84.88 131 LYS A O 1
ATOM 1074 N N . ASP A 1 132 ? -6.506 -8.896 0.051 1.00 84.62 132 ASP A N 1
ATOM 1075 C CA . ASP A 1 132 ? -6.046 -9.137 -1.321 1.00 84.62 132 ASP A CA 1
ATOM 1076 C C . ASP A 1 132 ? -4.513 -9.230 -1.359 1.00 84.62 132 ASP A C 1
ATOM 1078 O O . ASP A 1 132 ? -3.946 -10.2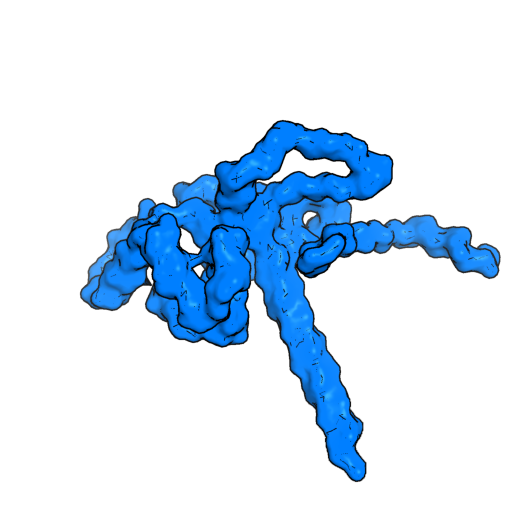04 -1.860 1.00 84.62 132 ASP A O 1
ATOM 1082 N N . ILE A 1 133 ? -3.824 -8.273 -0.727 1.00 91.56 133 ILE A N 1
ATOM 1083 C CA . ILE A 1 133 ? -2.352 -8.254 -0.708 1.00 91.56 133 ILE A CA 1
ATOM 1084 C C . ILE A 1 133 ? -1.762 -9.400 0.126 1.00 91.56 133 ILE A C 1
ATOM 1086 O O . ILE A 1 133 ? -0.717 -9.942 -0.224 1.00 91.56 133 ILE A O 1
ATOM 1090 N N . PHE A 1 134 ? -2.437 -9.844 1.192 1.00 92.62 134 PHE A N 1
ATOM 1091 C CA . PHE A 1 134 ? -1.982 -10.984 1.991 1.00 92.62 134 PHE A CA 1
ATOM 1092 C C . PHE A 1 134 ? -2.059 -12.298 1.202 1.00 92.62 134 PHE A C 1
ATOM 1094 O O . PHE A 1 134 ? -1.119 -13.098 1.224 1.00 92.62 134 PHE A O 1
ATOM 1101 N N . ALA A 1 135 ? -3.147 -12.516 0.456 1.00 91.00 135 ALA A N 1
ATOM 1102 C CA . ALA A 1 135 ? -3.272 -13.677 -0.423 1.00 91.00 135 ALA A CA 1
ATOM 1103 C C . ALA A 1 135 ? -2.189 -13.671 -1.514 1.00 91.00 135 ALA A C 1
ATOM 1105 O O . ALA A 1 135 ? -1.534 -14.695 -1.749 1.00 91.00 135 ALA A O 1
ATOM 1106 N N . SER A 1 136 ? -1.954 -12.507 -2.124 1.00 93.44 136 SER A N 1
ATOM 1107 C CA . SER A 1 136 ? -0.891 -12.316 -3.109 1.00 93.44 136 SER A CA 1
ATOM 1108 C C . SER A 1 136 ? 0.509 -12.579 -2.532 1.00 93.44 136 SER A C 1
ATOM 1110 O O . SER A 1 136 ? 1.314 -13.304 -3.127 1.00 93.44 136 SER A O 1
ATOM 1112 N N . TRP A 1 137 ? 0.782 -12.090 -1.317 1.00 92.50 137 TRP A N 1
ATOM 1113 C CA . TRP A 1 137 ? 2.051 -12.294 -0.614 1.00 92.50 137 TRP A CA 1
ATOM 1114 C C . TRP A 1 137 ? 2.422 -13.769 -0.495 1.00 92.50 137 TRP A C 1
ATOM 1116 O O . TRP A 1 137 ? 3.524 -14.182 -0.867 1.00 92.50 137 TRP A O 1
ATOM 1126 N N . HIS A 1 138 ? 1.474 -14.584 -0.036 1.00 92.69 138 HIS A N 1
ATOM 1127 C CA . HIS A 1 138 ? 1.686 -16.019 0.114 1.00 92.69 138 HIS A CA 1
ATOM 1128 C C . HIS A 1 138 ? 1.821 -16.750 -1.225 1.00 92.69 138 HIS A C 1
ATOM 1130 O O . HIS A 1 138 ? 2.646 -17.669 -1.339 1.00 92.69 138 HIS A O 1
ATOM 1136 N N . ARG A 1 139 ? 1.044 -16.336 -2.234 1.00 93.56 139 ARG A N 1
ATOM 1137 C CA . ARG A 1 139 ? 1.073 -16.910 -3.585 1.00 93.56 139 ARG A CA 1
ATOM 1138 C C . ARG A 1 139 ? 2.434 -16.705 -4.248 1.00 93.56 139 ARG A C 1
ATOM 1140 O O . ARG A 1 139 ? 3.003 -17.661 -4.773 1.00 93.56 139 ARG A O 1
ATOM 1147 N N . HIS A 1 140 ? 2.984 -15.497 -4.152 1.00 92.12 140 HIS A N 1
ATOM 1148 C CA . HIS A 1 140 ? 4.161 -15.075 -4.917 1.00 92.12 140 HIS A CA 1
ATOM 1149 C C . HIS A 1 140 ? 5.465 -15.040 -4.118 1.00 92.12 140 HIS A C 1
ATOM 1151 O O . HIS A 1 140 ? 6.428 -14.421 -4.552 1.00 92.12 140 HIS A O 1
ATOM 1157 N N . ARG A 1 141 ? 5.550 -15.716 -2.965 1.00 88.50 141 ARG A N 1
ATOM 1158 C CA . ARG A 1 141 ? 6.737 -15.662 -2.083 1.00 88.50 141 ARG A CA 1
ATOM 1159 C C . ARG A 1 141 ? 8.079 -15.959 -2.776 1.00 88.50 141 ARG A C 1
ATOM 1161 O O . ARG A 1 141 ? 9.071 -15.325 -2.450 1.00 88.50 141 ARG A O 1
ATOM 1168 N N . LEU A 1 142 ? 8.115 -16.925 -3.705 1.00 87.94 142 LEU A N 1
ATOM 1169 C CA . LEU A 1 142 ? 9.326 -17.264 -4.470 1.00 87.94 142 LEU A CA 1
ATOM 1170 C C . LEU A 1 142 ? 9.472 -16.356 -5.690 1.00 87.94 142 LEU A C 1
ATOM 1172 O O . LEU A 1 142 ? 10.562 -15.884 -5.984 1.00 87.94 142 LEU A O 1
ATOM 1176 N N . ARG A 1 143 ? 8.352 -16.085 -6.366 1.00 87.38 143 ARG A N 1
ATOM 1177 C CA . ARG A 1 143 ? 8.290 -15.257 -7.570 1.00 87.38 143 ARG A CA 1
ATOM 1178 C C . ARG A 1 143 ? 8.834 -13.848 -7.310 1.00 87.38 143 ARG A C 1
ATOM 1180 O O . ARG A 1 143 ? 9.684 -13.393 -8.054 1.00 87.38 143 ARG A O 1
ATOM 1187 N N . ARG A 1 144 ? 8.481 -13.245 -6.170 1.00 87.75 144 ARG A N 1
ATOM 1188 C CA . ARG A 1 144 ? 8.967 -11.932 -5.700 1.00 87.75 144 ARG A CA 1
ATOM 1189 C C . ARG A 1 144 ? 10.492 -11.835 -5.569 1.00 87.75 144 ARG A C 1
ATOM 1191 O O . ARG A 1 144 ? 11.055 -10.753 -5.649 1.00 87.75 144 ARG A O 1
ATOM 1198 N N . VAL A 1 145 ? 11.1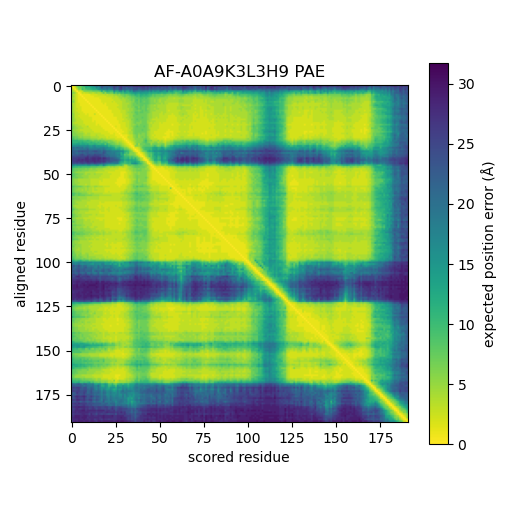69 -12.960 -5.326 1.00 83.19 145 VAL A N 1
ATOM 1199 C CA . VAL A 1 145 ? 12.636 -13.012 -5.200 1.00 83.19 145 VAL A CA 1
ATOM 1200 C C . VAL A 1 145 ? 13.307 -13.197 -6.564 1.00 83.19 145 VAL A C 1
ATOM 1202 O O . VAL A 1 145 ? 14.437 -12.754 -6.757 1.00 83.19 145 VAL A O 1
ATOM 1205 N N . LEU A 1 146 ? 12.632 -13.862 -7.501 1.00 80.81 146 LEU A N 1
ATOM 1206 C CA . LEU A 1 146 ? 13.233 -14.336 -8.749 1.00 80.81 146 LEU A CA 1
ATOM 1207 C C . LEU A 1 146 ? 12.872 -13.487 -9.967 1.00 80.81 146 LEU A C 1
ATOM 1209 O O . LEU A 1 146 ? 13.665 -13.420 -10.903 1.00 80.81 146 LEU A O 1
ATOM 1213 N N . GLU A 1 147 ? 11.685 -12.889 -9.980 1.00 74.00 147 GLU A N 1
ATOM 1214 C CA . GLU A 1 147 ? 11.201 -12.106 -11.109 1.00 74.00 147 GLU A CA 1
ATOM 1215 C C . GLU A 1 147 ? 11.540 -10.627 -10.964 1.00 74.00 147 GLU A C 1
ATOM 1217 O O . GLU A 1 147 ? 11.599 -10.075 -9.867 1.00 74.00 147 GLU A O 1
ATOM 1222 N N . GLU A 1 148 ? 11.791 -10.005 -12.111 1.00 71.19 148 GLU A N 1
ATOM 1223 C CA . GLU A 1 148 ? 12.104 -8.581 -12.230 1.00 71.19 148 GLU A CA 1
ATOM 1224 C C . GLU A 1 148 ? 10.846 -7.713 -12.326 1.00 71.19 148 GLU A C 1
ATOM 1226 O O . GLU A 1 148 ? 10.899 -6.519 -12.041 1.00 71.19 148 GLU A O 1
ATOM 1231 N N . ASP A 1 149 ? 9.727 -8.324 -12.716 1.00 78.62 149 ASP A N 1
ATOM 1232 C CA . ASP A 1 149 ? 8.425 -7.685 -12.831 1.00 78.62 149 ASP A CA 1
ATOM 1233 C C . ASP A 1 149 ? 7.671 -7.764 -11.495 1.00 78.62 149 ASP A C 1
ATOM 1235 O O . ASP A 1 149 ? 7.582 -8.818 -10.857 1.00 78.62 149 ASP A O 1
ATOM 1239 N N . TYR A 1 150 ? 7.107 -6.633 -11.076 1.00 84.75 150 TYR A N 1
ATOM 1240 C CA . TYR A 1 150 ? 6.270 -6.538 -9.883 1.00 84.75 150 TYR A CA 1
ATOM 1241 C C . TYR A 1 150 ? 4.829 -6.978 -10.146 1.00 84.75 150 TYR A C 1
ATOM 1243 O O . TYR A 1 150 ? 4.046 -7.070 -9.200 1.00 84.75 150 TYR A O 1
ATOM 1251 N N . GLY A 1 151 ? 4.493 -7.311 -11.390 1.00 89.06 151 GLY A N 1
ATOM 1252 C CA . GLY A 1 151 ? 3.168 -7.717 -11.817 1.00 89.06 151 GLY A CA 1
ATOM 1253 C C . GLY A 1 151 ? 2.196 -6.544 -11.867 1.00 89.06 151 GLY A C 1
ATOM 1254 O O . GLY A 1 151 ? 2.578 -5.375 -11.814 1.00 89.06 151 GLY A O 1
ATOM 1255 N N . GLU A 1 152 ? 0.911 -6.866 -11.945 1.00 91.12 152 GLU A N 1
ATOM 1256 C CA . GLU A 1 152 ? -0.143 -5.886 -12.192 1.00 91.12 152 GLU A CA 1
ATOM 1257 C C . GLU A 1 152 ? -1.283 -5.993 -11.180 1.00 91.12 152 GLU A C 1
ATOM 1259 O O . GLU A 1 152 ? -1.547 -7.046 -10.593 1.00 91.12 152 GLU A O 1
ATOM 1264 N N . VAL A 1 153 ? -1.974 -4.874 -10.982 1.00 92.06 153 VAL A N 1
ATOM 1265 C CA . VAL A 1 153 ? -3.221 -4.819 -10.224 1.00 92.06 153 VAL A CA 1
ATOM 1266 C C . VAL A 1 153 ? -4.371 -4.790 -11.219 1.00 92.06 153 VAL A C 1
ATOM 1268 O O . VAL A 1 153 ? -4.454 -3.901 -12.065 1.00 92.06 153 VAL A O 1
ATOM 1271 N N . HIS A 1 154 ? -5.292 -5.740 -11.090 1.00 90.56 154 HIS A N 1
ATOM 1272 C CA . HIS A 1 154 ? -6.445 -5.837 -11.980 1.00 90.56 154 HIS A CA 1
ATOM 1273 C C . HIS A 1 154 ? -7.449 -4.680 -11.774 1.00 90.56 154 HIS A C 1
ATOM 1275 O O . HIS A 1 154 ? -7.455 -4.028 -10.717 1.00 90.56 154 HIS A O 1
ATOM 1281 N N . PRO A 1 155 ? -8.345 -4.428 -12.751 1.00 85.75 155 PRO A N 1
ATOM 1282 C CA . PRO A 1 155 ? -9.412 -3.428 -12.645 1.00 85.75 155 PRO A CA 1
ATOM 1283 C C . PRO A 1 155 ? -10.313 -3.610 -11.417 1.00 85.75 155 PRO A C 1
ATOM 1285 O O . PRO A 1 155 ? -10.333 -4.671 -10.794 1.00 85.75 155 PRO A O 1
ATOM 1288 N N . LEU A 1 156 ? -11.068 -2.572 -11.053 1.00 80.69 156 LEU A N 1
ATOM 1289 C CA . LEU A 1 156 ? -11.905 -2.557 -9.845 1.00 80.69 156 LEU A CA 1
ATOM 1290 C C . LEU A 1 156 ? -12.957 -3.671 -9.804 1.00 80.69 156 LEU A C 1
ATOM 1292 O O . LEU A 1 156 ? -13.317 -4.149 -8.731 1.00 80.69 156 LEU A O 1
ATOM 1296 N N . GLU A 1 157 ? -13.429 -4.086 -10.972 1.00 77.88 157 GLU A N 1
ATOM 1297 C CA . GLU A 1 157 ? -14.470 -5.088 -11.160 1.00 77.88 157 GLU A CA 1
ATOM 1298 C C . GLU A 1 157 ? -13.934 -6.521 -11.021 1.00 77.88 157 GLU A C 1
ATOM 1300 O O . GLU A 1 157 ? -14.715 -7.472 -10.930 1.00 77.88 157 GLU A O 1
ATOM 1305 N N . ALA A 1 158 ? -12.608 -6.695 -11.018 1.00 79.44 158 ALA A N 1
ATOM 1306 C CA . ALA A 1 158 ? -11.987 -8.004 -10.951 1.00 79.44 158 ALA A CA 1
ATOM 1307 C C . ALA A 1 158 ? -12.115 -8.621 -9.552 1.00 79.44 158 ALA A C 1
ATOM 1309 O O . ALA A 1 158 ? -11.858 -7.994 -8.522 1.00 79.44 158 ALA A O 1
ATOM 1310 N N . ILE A 1 159 ? -12.458 -9.907 -9.524 1.00 75.69 159 ILE A N 1
ATOM 1311 C CA . ILE A 1 159 ? -12.376 -10.720 -8.312 1.00 75.69 159 ILE A CA 1
ATOM 1312 C C . ILE A 1 159 ? -10.889 -10.957 -8.023 1.00 75.69 159 ILE A C 1
ATOM 1314 O O . ILE A 1 159 ? -10.190 -11.468 -8.891 1.00 75.69 159 ILE A O 1
ATOM 1318 N N . ASP A 1 160 ? -10.433 -10.645 -6.804 1.00 81.81 160 ASP A N 1
ATOM 1319 C CA . ASP A 1 160 ? -9.028 -10.808 -6.376 1.00 81.81 160 ASP A CA 1
ATOM 1320 C C . ASP A 1 160 ? -8.064 -9.891 -7.158 1.00 81.81 160 ASP A C 1
ATOM 1322 O O . ASP A 1 160 ? -7.173 -10.338 -7.877 1.00 81.81 160 ASP A O 1
ATOM 1326 N N . ARG A 1 161 ? -8.248 -8.568 -7.032 1.00 87.62 161 ARG A N 1
ATOM 1327 C CA . ARG A 1 161 ? -7.513 -7.570 -7.831 1.00 87.62 161 ARG A CA 1
ATOM 1328 C C . ARG A 1 161 ? -5.993 -7.655 -7.719 1.00 87.62 161 ARG A C 1
ATOM 1330 O O . ARG A 1 161 ? -5.287 -7.355 -8.674 1.00 87.62 161 ARG A O 1
ATOM 1337 N N . ALA A 1 162 ? -5.495 -8.050 -6.551 1.00 91.88 162 ALA A N 1
ATOM 1338 C CA . ALA A 1 162 ? -4.066 -8.161 -6.283 1.00 91.88 162 ALA A CA 1
ATOM 1339 C C . ALA A 1 162 ? -3.492 -9.541 -6.652 1.00 91.88 162 ALA A C 1
ATOM 1341 O O . ALA A 1 162 ? -2.329 -9.807 -6.350 1.00 91.88 162 ALA A O 1
ATOM 1342 N N . ARG A 1 163 ? -4.277 -10.431 -7.280 1.00 92.06 163 ARG A N 1
ATOM 1343 C CA . ARG A 1 163 ? -3.879 -11.818 -7.555 1.00 92.06 163 ARG A CA 1
ATOM 1344 C C . ARG A 1 163 ? -2.541 -11.936 -8.267 1.00 92.06 163 ARG A C 1
ATOM 1346 O O . ARG A 1 163 ? -1.758 -12.805 -7.891 1.00 92.06 163 ARG A O 1
ATOM 1353 N N . ASP A 1 164 ? -2.308 -11.103 -9.275 1.00 92.31 164 ASP A N 1
ATOM 1354 C CA . ASP A 1 164 ? -1.092 -11.108 -10.096 1.00 92.31 164 ASP A CA 1
ATOM 1355 C C . ASP A 1 164 ? -0.142 -9.959 -9.746 1.00 92.31 164 ASP A C 1
ATOM 1357 O O . ASP A 1 164 ? 0.904 -9.809 -10.372 1.00 92.31 164 ASP A O 1
ATOM 1361 N N . PHE A 1 165 ? -0.447 -9.217 -8.678 1.00 93.31 165 PHE A N 1
ATOM 1362 C CA . PHE A 1 165 ? 0.440 -8.204 -8.135 1.00 93.31 165 PHE A CA 1
ATOM 1363 C C . PHE A 1 165 ? 1.554 -8.898 -7.348 1.00 93.31 165 PHE A C 1
ATOM 1365 O O . PHE A 1 165 ? 1.421 -9.150 -6.152 1.00 93.31 165 PHE A O 1
ATOM 1372 N N . VAL A 1 166 ? 2.645 -9.261 -8.022 1.00 92.25 166 VAL A N 1
ATOM 1373 C CA . VAL A 1 166 ? 3.792 -9.965 -7.430 1.00 92.25 166 VAL A CA 1
ATOM 1374 C C . VAL A 1 166 ? 4.436 -9.142 -6.327 1.00 92.25 166 VAL A C 1
ATOM 1376 O O . VAL A 1 166 ? 4.831 -9.740 -5.336 1.00 92.25 166 VAL A O 1
ATOM 1379 N N . GLY A 1 167 ? 4.472 -7.815 -6.458 1.00 88.88 167 GLY A N 1
ATOM 1380 C CA . GLY A 1 167 ? 5.063 -6.863 -5.522 1.00 88.88 167 GLY A CA 1
ATOM 1381 C C . GLY A 1 167 ? 6.595 -6.879 -5.497 1.00 88.88 167 GLY A C 1
ATOM 1382 O O . GLY A 1 167 ? 7.238 -7.755 -6.066 1.00 88.88 167 GLY A O 1
ATOM 1383 N N . THR A 1 168 ? 7.194 -5.901 -4.822 1.00 84.00 168 THR A N 1
ATOM 1384 C CA . THR A 1 168 ? 8.652 -5.695 -4.801 1.00 84.00 168 THR A CA 1
ATOM 1385 C C . THR A 1 168 ? 9.321 -6.314 -3.569 1.00 84.00 168 THR A C 1
ATOM 1387 O O . THR A 1 168 ? 8.736 -6.366 -2.483 1.00 84.00 168 THR A O 1
ATOM 1390 N N . LEU A 1 169 ? 10.552 -6.811 -3.722 1.00 75.00 169 LEU A N 1
ATOM 1391 C CA . LEU A 1 169 ? 11.403 -7.228 -2.610 1.00 75.00 169 LEU A CA 1
ATOM 1392 C C . LEU A 1 169 ? 12.389 -6.095 -2.296 1.00 75.00 169 LEU A C 1
ATOM 1394 O O . LEU A 1 169 ? 13.340 -5.864 -3.035 1.00 75.00 169 LEU A O 1
ATOM 1398 N N . GLY A 1 170 ? 12.181 -5.392 -1.182 1.00 58.41 170 GLY A N 1
ATOM 1399 C CA . GLY A 1 170 ? 13.149 -4.395 -0.724 1.00 58.41 170 GLY A CA 1
ATOM 1400 C C . GLY A 1 170 ? 13.141 -3.091 -1.523 1.00 58.41 170 GLY A C 1
ATOM 1401 O O . GLY A 1 170 ? 14.200 -2.491 -1.718 1.00 58.41 170 GLY A O 1
ATOM 1402 N N . ALA A 1 171 ? 11.964 -2.605 -1.926 1.00 52.38 171 ALA A N 1
ATOM 1403 C CA . ALA A 1 171 ? 11.803 -1.161 -1.974 1.00 52.38 171 ALA A CA 1
ATOM 1404 C C . ALA A 1 171 ? 12.005 -0.636 -0.541 1.00 52.38 171 ALA A C 1
ATOM 1406 O O . ALA A 1 171 ? 11.519 -1.180 0.450 1.00 52.38 171 ALA A O 1
ATOM 1407 N N . SER A 1 172 ? 12.905 0.318 -0.389 1.00 41.25 172 SER A N 1
ATOM 1408 C CA . SER A 1 172 ? 13.065 1.084 0.840 1.00 41.25 172 SER A CA 1
ATOM 1409 C C . SER A 1 172 ? 13.777 2.349 0.440 1.00 41.25 172 SER A C 1
ATOM 1411 O O . SER A 1 172 ? 14.955 2.257 0.117 1.00 41.25 172 SER A O 1
ATOM 1413 N N . PHE A 1 173 ? 13.036 3.465 0.413 1.00 38.25 173 PHE A N 1
ATOM 1414 C CA . PHE A 1 173 ? 13.390 4.900 0.324 1.00 38.25 173 PHE A CA 1
ATOM 1415 C C . PHE A 1 173 ? 14.586 5.394 -0.537 1.00 38.25 173 PHE A C 1
ATOM 1417 O O . PHE A 1 173 ? 14.655 6.589 -0.801 1.00 38.25 173 PHE A O 1
ATOM 1424 N N . LEU A 1 174 ? 15.520 4.557 -0.990 1.00 29.48 174 LEU A N 1
ATOM 1425 C CA . LEU A 1 174 ? 16.793 4.919 -1.616 1.00 29.48 174 LEU A CA 1
ATOM 1426 C C . LEU A 1 174 ? 17.263 3.931 -2.700 1.00 29.48 174 LEU A C 1
ATOM 1428 O O . LEU A 1 174 ? 18.036 4.342 -3.559 1.00 29.48 174 LEU A O 1
ATOM 1432 N N . THR A 1 175 ? 16.811 2.670 -2.726 1.00 35.75 175 THR A N 1
ATOM 1433 C CA . THR A 1 175 ? 17.210 1.698 -3.767 1.00 35.75 175 THR A CA 1
ATOM 1434 C C . THR A 1 175 ? 16.191 0.572 -3.917 1.00 35.75 175 THR A C 1
ATOM 1436 O O . THR A 1 175 ? 15.768 0.013 -2.910 1.00 35.75 175 THR A O 1
ATOM 1439 N N . VAL A 1 176 ? 15.882 0.167 -5.154 1.00 39.69 176 VAL A N 1
ATOM 1440 C CA . VAL A 1 176 ? 15.441 -1.208 -5.438 1.00 39.69 176 VAL A CA 1
ATOM 1441 C C . VAL A 1 176 ? 16.663 -2.098 -5.222 1.00 39.69 176 VAL A C 1
ATOM 1443 O O . VAL A 1 176 ? 17.590 -2.085 -6.031 1.00 39.69 176 VAL A O 1
ATOM 1446 N N . GLN A 1 177 ? 16.710 -2.829 -4.110 1.00 37.94 177 GLN A N 1
ATOM 1447 C CA . GLN A 1 177 ? 17.676 -3.912 -3.926 1.00 37.94 177 GLN A CA 1
ATOM 1448 C C . GLN A 1 177 ? 16.987 -5.239 -4.233 1.00 37.94 177 GLN A C 1
ATOM 1450 O O . GLN A 1 177 ? 16.747 -6.053 -3.345 1.00 37.94 177 GLN A O 1
ATOM 1455 N N . GLN A 1 178 ? 16.738 -5.499 -5.519 1.00 44.06 178 GLN A N 1
ATOM 1456 C CA . GLN A 1 178 ? 16.675 -6.890 -5.950 1.00 44.06 178 GLN A CA 1
ATOM 1457 C C . GLN A 1 178 ? 18.117 -7.402 -5.901 1.00 44.06 178 GLN A C 1
ATOM 1459 O O . GLN A 1 178 ? 18.874 -7.304 -6.869 1.00 44.06 178 GLN A O 1
ATOM 1464 N N . ALA A 1 179 ? 18.547 -7.875 -4.732 1.00 39.66 179 ALA A N 1
ATOM 1465 C CA . ALA A 1 179 ? 19.756 -8.669 -4.652 1.00 39.66 179 ALA A CA 1
ATOM 1466 C C . ALA A 1 179 ? 19.486 -9.918 -5.494 1.00 39.66 179 ALA A C 1
ATOM 1468 O O . ALA A 1 179 ? 18.774 -10.822 -5.056 1.00 39.66 179 ALA A O 1
ATOM 1469 N N . ARG A 1 180 ? 20.019 -9.958 -6.721 1.00 41.09 180 ARG A N 1
ATOM 1470 C CA . ARG A 1 180 ? 20.192 -11.218 -7.435 1.00 41.09 180 ARG A CA 1
ATOM 1471 C C . ARG A 1 180 ? 21.044 -12.090 -6.523 1.00 41.09 180 ARG A C 1
ATOM 1473 O O . ARG A 1 180 ? 22.263 -11.942 -6.469 1.00 41.09 180 ARG A O 1
ATOM 1480 N N . ILE A 1 181 ? 20.408 -12.973 -5.758 1.00 39.81 181 ILE A N 1
ATOM 1481 C CA . ILE A 1 181 ? 21.102 -14.123 -5.195 1.00 39.81 181 ILE A CA 1
ATOM 1482 C C . ILE A 1 181 ? 21.325 -15.044 -6.388 1.00 39.81 181 ILE A C 1
ATOM 1484 O O . ILE A 1 181 ? 20.597 -16.009 -6.614 1.00 39.81 181 ILE A O 1
ATOM 1488 N N . ASP A 1 182 ? 22.316 -14.697 -7.203 1.00 34.72 182 ASP A N 1
ATOM 1489 C CA . ASP A 1 182 ? 22.853 -15.609 -8.186 1.00 34.72 182 ASP A CA 1
ATOM 1490 C C . ASP A 1 182 ? 23.509 -16.733 -7.379 1.00 34.72 182 ASP A C 1
ATOM 1492 O O . ASP A 1 182 ? 24.645 -16.629 -6.921 1.00 34.72 182 ASP A O 1
ATOM 1496 N N . ILE A 1 183 ? 22.799 -17.849 -7.208 1.00 38.97 183 ILE A N 1
ATOM 1497 C CA . ILE A 1 183 ? 23.353 -19.090 -6.635 1.00 38.97 183 ILE A CA 1
ATOM 1498 C C . ILE A 1 183 ? 24.613 -19.551 -7.415 1.00 38.97 183 ILE A C 1
ATOM 1500 O O . ILE A 1 183 ? 25.383 -20.379 -6.937 1.00 38.97 183 ILE A O 1
ATOM 1504 N N . LEU A 1 184 ? 24.887 -18.959 -8.583 1.00 35.47 184 LEU A N 1
ATOM 1505 C CA . LEU A 1 184 ? 26.043 -19.223 -9.437 1.00 35.47 184 LEU A CA 1
ATOM 1506 C C . LEU A 1 184 ? 27.243 -18.265 -9.253 1.00 35.47 184 LEU A C 1
ATOM 1508 O O . LEU A 1 184 ? 28.293 -18.533 -9.837 1.00 35.47 184 LEU A O 1
ATOM 1512 N N . THR A 1 185 ? 27.164 -17.198 -8.443 1.00 40.16 185 THR A N 1
ATOM 1513 C CA . THR A 1 185 ? 28.292 -16.255 -8.225 1.00 40.16 185 THR A CA 1
ATOM 1514 C C . THR A 1 185 ? 29.113 -16.521 -6.958 1.00 40.16 185 THR A C 1
ATOM 1516 O O . THR A 1 185 ? 29.921 -15.690 -6.550 1.00 40.16 185 THR A O 1
ATOM 1519 N N . TRP A 1 186 ? 29.071 -17.744 -6.416 1.00 37.66 186 TRP A N 1
ATOM 1520 C CA . TRP A 1 186 ? 30.072 -18.258 -5.458 1.00 37.66 186 TRP A CA 1
ATOM 1521 C C . TRP A 1 186 ? 31.475 -18.484 -6.071 1.00 37.66 186 TRP A C 1
ATOM 1523 O O . TRP A 1 186 ? 32.297 -19.196 -5.507 1.00 37.66 186 TRP A O 1
ATOM 1533 N N . LYS A 1 187 ? 31.786 -17.877 -7.225 1.00 38.34 187 LYS A N 1
ATOM 1534 C CA . LYS A 1 187 ? 33.111 -17.937 -7.869 1.00 38.34 187 LYS A CA 1
ATOM 1535 C C . LYS A 1 187 ? 34.035 -16.755 -7.547 1.00 38.34 187 LYS A C 1
ATOM 1537 O O . LYS A 1 187 ? 35.146 -16.719 -8.061 1.00 38.34 187 LYS A O 1
ATOM 1542 N N . PHE A 1 188 ? 33.625 -15.810 -6.696 1.00 39.38 188 PHE A N 1
ATOM 1543 C CA . PHE A 1 188 ? 34.431 -14.620 -6.368 1.00 39.38 188 PHE A CA 1
ATOM 1544 C C . PHE A 1 188 ? 34.994 -14.566 -4.939 1.00 39.38 188 PHE A C 1
ATOM 1546 O O . PHE A 1 188 ? 35.435 -13.513 -4.485 1.00 39.38 188 PHE A O 1
ATOM 1553 N N . MET A 1 189 ? 35.088 -15.705 -4.253 1.00 33.81 189 MET A N 1
ATOM 1554 C CA . MET A 1 189 ? 36.031 -15.874 -3.143 1.00 33.81 189 MET A CA 1
ATOM 1555 C C . MET A 1 189 ? 36.934 -17.054 -3.485 1.00 33.81 189 MET A C 1
ATOM 1557 O O . MET A 1 189 ? 36.482 -18.192 -3.510 1.00 33.81 189 MET A O 1
ATOM 1561 N N . GLY A 1 190 ? 38.180 -16.744 -3.847 1.00 42.03 190 GLY A N 1
ATOM 1562 C CA . GLY A 1 190 ? 39.149 -17.692 -4.386 1.00 42.03 190 GLY A CA 1
ATOM 1563 C C . GLY A 1 190 ? 39.443 -18.871 -3.461 1.00 42.03 190 GLY A C 1
ATOM 1564 O O . GLY A 1 190 ? 40.193 -18.732 -2.495 1.00 42.03 190 GLY A O 1
ATOM 1565 N N . LEU A 1 191 ? 38.903 -20.025 -3.848 1.00 36.19 191 LEU A N 1
ATOM 1566 C CA . LEU A 1 191 ? 39.494 -21.351 -3.697 1.00 36.19 191 LEU A CA 1
ATOM 1567 C C . LEU A 1 191 ? 39.462 -22.037 -5.065 1.00 36.19 191 LEU A C 1
ATOM 1569 O O . LEU A 1 191 ? 38.403 -21.959 -5.731 1.00 36.19 191 LEU A O 1
#

Radius of gyration: 19.47 Å; Cα contacts (8 Å, |Δi|>4): 204; chains: 1; bounding box: 69×38×56 Å

Mean predicted aligned error: 10.61 Å

Organism: NCBI:txid303405